Protein AF-A0A9D9BFR3-F1 (afdb_monomer)

Mean predicted aligned error: 10.23 Å

Structure (mmCIF, N/CA/C/O backbone):
data_AF-A0A9D9BFR3-F1
#
_entry.id   AF-A0A9D9BFR3-F1
#
loop_
_atom_site.group_PDB
_atom_site.id
_atom_site.type_symbol
_atom_site.label_atom_id
_atom_site.label_alt_id
_atom_site.label_comp_id
_atom_site.label_asym_id
_atom_site.label_entity_id
_atom_site.label_seq_id
_atom_site.pdbx_PDB_ins_code
_atom_site.Cartn_x
_atom_site.Cartn_y
_atom_site.Cartn_z
_atom_site.occupancy
_atom_site.B_iso_or_equiv
_atom_site.auth_seq_id
_atom_site.auth_comp_id
_atom_site.auth_asym_id
_atom_site.auth_atom_id
_atom_site.pdbx_PDB_model_num
ATOM 1 N N . MET A 1 1 ? 47.535 8.244 -80.693 1.00 47.81 1 MET A N 1
ATOM 2 C CA . MET A 1 1 ? 47.291 7.564 -79.403 1.00 47.81 1 MET A CA 1
ATOM 3 C C . MET A 1 1 ? 47.331 8.617 -78.311 1.00 47.81 1 MET A C 1
ATOM 5 O O . MET A 1 1 ? 48.423 9.076 -78.034 1.00 47.81 1 MET A O 1
ATOM 9 N N . THR A 1 2 ? 46.170 9.010 -77.782 1.00 43.28 2 THR A N 1
ATOM 10 C CA . THR A 1 2 ? 45.918 9.714 -76.499 1.00 43.28 2 THR A CA 1
ATOM 11 C C . THR A 1 2 ? 44.414 10.031 -76.506 1.00 43.28 2 THR A C 1
ATOM 13 O O . THR A 1 2 ? 43.933 10.731 -77.385 1.00 43.28 2 THR A O 1
ATOM 16 N N . SER A 1 3 ? 43.591 9.224 -75.837 1.00 45.41 3 SER A N 1
ATOM 17 C CA . SER A 1 3 ? 43.211 9.313 -74.415 1.00 45.41 3 SER A CA 1
ATOM 18 C C . SER A 1 3 ? 41.837 9.976 -74.271 1.00 45.41 3 SER A C 1
ATOM 20 O O . SER A 1 3 ? 41.719 11.102 -73.801 1.00 45.41 3 SER A O 1
ATOM 22 N N . ASP A 1 4 ? 40.804 9.239 -74.679 1.00 48.12 4 ASP A N 1
ATOM 23 C CA . ASP A 1 4 ? 39.414 9.505 -74.316 1.00 48.12 4 ASP A CA 1
ATOM 24 C C . ASP A 1 4 ? 39.075 8.661 -73.081 1.00 48.12 4 ASP A C 1
ATOM 26 O O . ASP A 1 4 ? 38.982 7.436 -73.189 1.00 48.12 4 ASP A O 1
ATOM 30 N N . ARG A 1 5 ? 38.950 9.309 -71.912 1.00 57.41 5 ARG A N 1
ATOM 31 C CA . ARG A 1 5 ? 38.066 8.953 -70.772 1.00 57.41 5 ARG A CA 1
ATOM 32 C C . ARG A 1 5 ? 38.428 9.776 -69.527 1.00 57.41 5 ARG A C 1
ATOM 34 O O . ARG A 1 5 ? 39.493 9.563 -68.957 1.00 57.41 5 ARG A O 1
ATOM 41 N N . PRO A 1 6 ? 37.510 10.649 -69.063 1.00 50.62 6 PRO A N 1
ATOM 42 C CA . PRO A 1 6 ? 37.284 10.746 -67.616 1.00 50.62 6 PRO A CA 1
ATOM 43 C C . PRO A 1 6 ? 35.812 11.035 -67.235 1.00 50.62 6 PRO A C 1
ATOM 45 O O . PRO A 1 6 ? 35.552 11.744 -66.271 1.00 50.62 6 PRO A O 1
ATOM 48 N N . PHE A 1 7 ? 34.819 10.522 -67.973 1.00 48.62 7 PHE A N 1
ATOM 49 C CA . PHE A 1 7 ? 33.397 10.738 -67.623 1.00 48.62 7 PHE A CA 1
ATOM 50 C C . PHE A 1 7 ? 32.725 9.547 -66.920 1.00 48.62 7 PHE A C 1
ATOM 52 O O . PHE A 1 7 ? 31.709 9.725 -66.249 1.00 48.62 7 PHE A O 1
ATOM 59 N N . ALA A 1 8 ? 33.295 8.342 -67.019 1.00 49.97 8 ALA A N 1
ATOM 60 C CA . ALA A 1 8 ? 32.730 7.144 -66.393 1.00 49.97 8 ALA A CA 1
ATOM 61 C C . ALA A 1 8 ? 33.005 7.076 -64.875 1.00 49.97 8 ALA A C 1
ATOM 63 O O . ALA A 1 8 ? 32.106 6.726 -64.109 1.00 49.97 8 ALA A O 1
ATOM 64 N N . ASP A 1 9 ? 34.195 7.494 -64.427 1.00 52.88 9 ASP A N 1
ATOM 65 C CA . ASP A 1 9 ? 34.606 7.403 -63.015 1.00 52.88 9 ASP A CA 1
ATOM 66 C C . ASP A 1 9 ? 33.868 8.392 -62.104 1.00 52.88 9 ASP A C 1
ATOM 68 O O . ASP A 1 9 ? 33.480 8.044 -60.988 1.00 52.88 9 ASP A O 1
ATOM 72 N N . ALA A 1 10 ? 33.567 9.601 -62.592 1.00 55.53 10 ALA A N 1
ATOM 73 C CA . ALA A 1 10 ? 32.809 10.594 -61.827 1.00 55.53 10 ALA A CA 1
ATOM 74 C C . ALA A 1 10 ? 31.356 10.148 -61.567 1.00 55.53 10 ALA A C 1
ATOM 76 O O . ALA A 1 10 ? 30.794 10.398 -60.497 1.00 55.53 10 ALA A O 1
ATOM 77 N N . ALA A 1 11 ? 30.743 9.452 -62.530 1.00 55.16 11 ALA A N 1
ATOM 78 C CA . ALA A 1 11 ? 29.382 8.934 -62.409 1.00 55.16 11 ALA A CA 1
ATOM 79 C C . ALA A 1 11 ? 29.305 7.693 -61.502 1.00 55.16 11 ALA A C 1
ATOM 81 O O . ALA A 1 11 ? 28.348 7.566 -60.732 1.00 55.16 11 ALA A O 1
ATOM 82 N N . LEU A 1 12 ? 30.307 6.803 -61.551 1.00 58.09 12 LEU A N 1
ATOM 83 C CA . LEU A 1 12 ? 30.424 5.675 -60.619 1.00 58.09 12 LEU A CA 1
ATOM 84 C C . LEU A 1 12 ? 30.675 6.151 -59.181 1.00 58.09 12 LEU A C 1
ATOM 86 O O . LEU A 1 12 ? 29.977 5.697 -58.273 1.00 58.09 12 LEU A O 1
ATOM 90 N N . GLY A 1 13 ? 31.577 7.118 -58.982 1.00 70.75 13 GLY A N 1
ATOM 91 C CA . GLY A 1 13 ? 31.852 7.708 -57.668 1.00 70.75 13 GLY A CA 1
ATOM 92 C C . GLY A 1 13 ? 30.631 8.407 -57.065 1.00 70.75 13 GLY A C 1
ATOM 93 O O . GLY A 1 13 ? 30.337 8.235 -55.885 1.00 70.75 13 GLY A O 1
ATOM 94 N N . ARG A 1 14 ? 29.836 9.115 -57.881 1.00 74.38 14 ARG A N 1
ATOM 95 C CA . ARG A 1 14 ? 28.586 9.752 -57.430 1.00 74.38 14 ARG A CA 1
ATOM 96 C C . ARG A 1 14 ? 27.518 8.732 -57.025 1.00 74.38 14 ARG A C 1
ATOM 98 O O . ARG A 1 14 ? 26.843 8.941 -56.023 1.00 74.38 14 ARG A O 1
ATOM 105 N N . LYS A 1 15 ? 27.364 7.627 -57.765 1.00 78.56 15 LYS A N 1
ATOM 106 C CA . LYS A 1 15 ? 26.428 6.545 -57.403 1.00 78.56 15 LYS A CA 1
ATOM 107 C C . LYS A 1 15 ? 26.850 5.839 -56.114 1.00 78.56 15 LYS A C 1
ATOM 109 O O . LYS A 1 15 ? 26.006 5.616 -55.253 1.00 78.56 15 LYS A O 1
ATOM 114 N N . GLN A 1 16 ? 28.141 5.540 -55.960 1.00 81.38 16 GLN A N 1
ATOM 115 C CA . GLN A 1 16 ? 28.683 4.958 -54.730 1.00 81.38 16 GLN A CA 1
ATOM 116 C C . GLN A 1 16 ? 28.490 5.894 -53.534 1.00 81.38 16 GLN A C 1
ATOM 118 O O . GLN A 1 16 ? 28.021 5.442 -52.496 1.00 81.38 16 GLN A O 1
ATOM 123 N N . LEU A 1 17 ? 28.749 7.195 -53.695 1.00 83.06 17 LEU A N 1
ATOM 124 C CA . LEU A 1 17 ? 28.523 8.200 -52.654 1.00 83.06 17 LEU A CA 1
ATOM 125 C C . LEU A 1 17 ? 27.046 8.266 -52.233 1.00 83.06 17 LEU A C 1
ATOM 127 O O . LEU A 1 17 ? 26.749 8.282 -51.044 1.00 83.06 17 LEU A O 1
ATOM 131 N N . VAL A 1 18 ? 26.116 8.258 -53.193 1.00 86.50 18 VAL A N 1
ATOM 132 C CA . VAL A 1 18 ? 24.669 8.265 -52.910 1.00 86.50 18 VAL A CA 1
ATOM 133 C C . VAL A 1 18 ? 24.243 7.004 -52.154 1.00 86.50 18 VAL A C 1
ATOM 135 O O . VAL A 1 18 ? 23.486 7.108 -51.193 1.00 86.50 18 VAL A O 1
ATOM 138 N N . ILE A 1 19 ? 24.755 5.829 -52.535 1.00 88.00 19 ILE A N 1
ATOM 139 C CA . ILE A 1 19 ? 24.485 4.571 -51.822 1.00 88.00 19 ILE A CA 1
ATOM 140 C C . ILE A 1 19 ? 25.036 4.632 -50.392 1.00 88.00 19 ILE A C 1
ATOM 142 O O . ILE A 1 19 ? 24.344 4.251 -49.452 1.00 88.00 19 ILE A O 1
A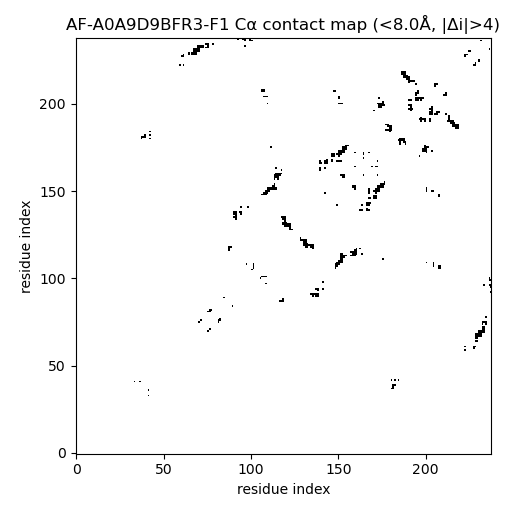TOM 146 N N . LEU A 1 20 ? 26.249 5.152 -50.208 1.00 88.25 20 LEU A N 1
ATOM 147 C CA . LEU A 1 20 ? 26.889 5.259 -48.897 1.00 88.25 20 LEU A CA 1
ATOM 148 C C . LEU A 1 20 ? 26.137 6.232 -47.978 1.00 88.25 20 LEU A C 1
ATOM 150 O O . LEU A 1 20 ? 25.892 5.908 -46.819 1.00 88.25 20 LEU A O 1
ATOM 154 N N . ILE A 1 21 ? 25.693 7.377 -48.509 1.00 88.56 21 ILE A N 1
ATOM 155 C CA . ILE A 1 21 ? 24.842 8.334 -47.787 1.00 88.56 21 ILE A CA 1
ATOM 156 C C . ILE A 1 21 ? 23.500 7.692 -47.424 1.00 88.56 21 ILE A C 1
ATOM 158 O O . ILE A 1 21 ? 23.047 7.851 -46.295 1.00 88.56 21 ILE A O 1
ATOM 162 N N . ALA A 1 22 ? 22.879 6.939 -48.336 1.00 86.88 22 ALA A N 1
ATOM 163 C CA . ALA A 1 22 ? 21.621 6.249 -48.058 1.00 86.88 22 ALA A CA 1
ATOM 164 C C . ALA A 1 22 ? 21.778 5.200 -46.946 1.00 86.88 22 ALA A C 1
ATOM 166 O O . ALA A 1 22 ? 20.955 5.146 -46.036 1.00 86.88 22 ALA A O 1
ATOM 167 N N . ILE A 1 23 ? 22.854 4.408 -46.969 1.00 89.56 23 ILE A N 1
ATOM 168 C CA . ILE A 1 23 ? 23.158 3.427 -45.917 1.00 89.56 23 ILE A CA 1
ATOM 169 C C . ILE A 1 23 ? 23.434 4.125 -44.584 1.00 89.56 23 ILE A C 1
ATOM 171 O O . ILE A 1 23 ? 22.876 3.727 -43.565 1.00 89.56 23 ILE A O 1
ATOM 175 N N . ALA A 1 24 ? 24.245 5.185 -44.581 1.00 87.25 24 ALA A N 1
ATOM 176 C CA . ALA A 1 24 ? 24.541 5.950 -43.375 1.00 87.25 24 ALA A CA 1
ATOM 177 C C . ALA A 1 24 ? 23.280 6.605 -42.791 1.00 87.25 24 ALA A C 1
ATOM 179 O O . ALA A 1 24 ? 23.081 6.564 -41.582 1.00 87.25 24 ALA A O 1
ATOM 180 N N . ALA A 1 25 ? 22.397 7.142 -43.636 1.00 84.69 25 ALA A N 1
ATOM 181 C CA . ALA A 1 25 ? 21.121 7.713 -43.217 1.00 84.69 25 ALA A CA 1
ATOM 182 C C . ALA A 1 25 ? 20.157 6.647 -42.675 1.00 84.69 25 ALA A C 1
ATOM 184 O O . ALA A 1 25 ? 19.495 6.892 -41.672 1.00 84.69 25 ALA A O 1
ATOM 185 N N . MET A 1 26 ? 20.104 5.455 -43.281 1.00 84.81 26 MET A N 1
ATOM 186 C CA . MET A 1 26 ? 19.309 4.335 -42.763 1.00 84.81 26 MET A CA 1
ATOM 187 C C . MET A 1 26 ? 19.847 3.830 -41.424 1.00 84.81 26 MET A C 1
ATOM 189 O O . MET A 1 26 ? 19.063 3.607 -40.507 1.00 84.81 26 MET A O 1
ATOM 193 N N . LEU A 1 27 ? 21.167 3.692 -41.276 1.00 85.31 27 LEU A N 1
ATOM 194 C CA . LEU A 1 27 ? 21.795 3.299 -40.013 1.00 85.31 27 LEU A CA 1
ATOM 195 C C . LEU A 1 27 ? 21.576 4.357 -38.933 1.00 85.31 27 LEU A C 1
ATOM 197 O O . LEU A 1 27 ? 21.154 4.010 -37.837 1.00 85.31 27 LEU A O 1
ATOM 201 N N . ALA A 1 28 ? 21.788 5.637 -39.244 1.00 81.50 28 ALA A N 1
ATOM 202 C CA . ALA A 1 28 ? 21.527 6.734 -38.318 1.00 81.50 28 ALA A CA 1
ATOM 203 C C . ALA A 1 28 ? 20.045 6.787 -37.932 1.00 81.50 28 ALA A C 1
ATOM 205 O O . ALA A 1 28 ? 19.736 6.819 -36.751 1.00 81.50 28 ALA A O 1
ATOM 206 N N . GLY A 1 29 ? 19.127 6.693 -38.898 1.00 77.38 29 GLY A N 1
ATOM 207 C CA . GLY A 1 29 ? 17.687 6.646 -38.644 1.00 77.38 29 GLY A CA 1
ATOM 208 C C . GLY A 1 29 ? 17.264 5.437 -37.811 1.00 77.38 29 GLY A C 1
ATOM 209 O O . GLY A 1 29 ? 16.412 5.569 -36.940 1.00 77.38 29 GLY A O 1
ATOM 210 N N . THR A 1 30 ? 17.902 4.282 -38.014 1.00 77.06 30 THR A N 1
ATOM 211 C CA . THR A 1 30 ? 17.662 3.072 -37.215 1.00 77.06 30 THR A CA 1
ATOM 212 C C . THR A 1 30 ? 18.210 3.232 -35.804 1.00 77.06 30 THR A C 1
ATOM 214 O O . THR A 1 30 ? 17.501 2.937 -34.858 1.00 77.06 30 THR A O 1
ATOM 217 N N . VAL A 1 31 ? 19.427 3.750 -35.627 1.00 77.75 31 VAL A N 1
ATOM 218 C CA . VAL A 1 31 ? 20.012 3.998 -34.300 1.00 77.75 31 VAL A CA 1
ATOM 219 C C . VAL A 1 31 ? 19.203 5.053 -33.549 1.00 77.75 31 VAL A C 1
ATOM 221 O O . VAL A 1 31 ? 18.800 4.811 -32.419 1.00 77.75 31 VAL A O 1
ATOM 224 N N . THR A 1 32 ? 18.889 6.187 -34.180 1.00 73.06 32 THR A N 1
ATOM 225 C CA . THR A 1 32 ? 18.058 7.240 -33.584 1.00 73.06 32 THR A CA 1
ATOM 226 C C . THR A 1 32 ? 16.664 6.720 -33.260 1.00 73.06 32 THR A C 1
ATOM 228 O O . THR A 1 32 ? 16.175 6.956 -32.158 1.00 73.06 32 THR A O 1
ATOM 231 N N . GLY A 1 33 ? 16.064 5.961 -34.183 1.00 65.31 33 GLY A N 1
ATOM 232 C CA . GLY A 1 33 ? 14.791 5.281 -33.992 1.00 65.31 33 GLY A CA 1
ATOM 233 C C . GLY A 1 33 ? 14.834 4.337 -32.801 1.00 65.31 33 GLY A C 1
ATOM 234 O O . GLY A 1 33 ? 13.962 4.449 -31.955 1.00 65.31 33 GLY A O 1
ATOM 235 N N . LEU A 1 34 ? 15.882 3.511 -32.687 1.00 64.50 34 LEU A N 1
ATOM 236 C CA . LEU A 1 34 ? 16.107 2.566 -31.591 1.00 64.50 34 LEU A CA 1
ATOM 237 C C . LEU A 1 34 ? 16.395 3.241 -30.238 1.00 64.50 34 LEU A C 1
ATOM 239 O O . LEU A 1 34 ? 16.191 2.650 -29.185 1.00 64.50 34 LEU A O 1
ATOM 243 N N . THR A 1 35 ? 16.877 4.481 -30.246 1.00 64.12 35 THR A N 1
ATOM 244 C CA . THR A 1 35 ? 17.130 5.268 -29.026 1.00 64.12 35 THR A CA 1
ATOM 245 C C . THR A 1 35 ? 15.981 6.209 -28.658 1.00 64.12 35 THR A C 1
ATOM 247 O O . THR A 1 35 ? 16.078 6.940 -27.669 1.00 64.12 35 THR A O 1
ATOM 250 N N . ALA A 1 36 ? 14.911 6.247 -29.459 1.00 64.38 36 ALA A N 1
ATOM 251 C CA . ALA A 1 36 ? 13.784 7.136 -29.228 1.00 64.38 36 ALA A CA 1
ATOM 252 C C . ALA A 1 36 ? 13.000 6.686 -27.988 1.00 64.38 36 ALA A C 1
ATOM 254 O O . ALA A 1 36 ? 12.363 5.636 -27.993 1.00 64.38 36 ALA A O 1
ATOM 255 N N . LYS A 1 37 ? 13.037 7.510 -26.937 1.00 63.56 37 LYS A N 1
ATOM 256 C CA . LYS A 1 37 ? 12.276 7.297 -25.701 1.00 63.56 37 LYS A CA 1
ATOM 257 C C . LYS A 1 37 ? 10.775 7.455 -25.966 1.00 63.56 37 LYS A C 1
ATOM 259 O O . LYS A 1 37 ? 10.377 8.421 -26.620 1.00 63.56 37 LYS A O 1
ATOM 264 N N . LYS A 1 38 ? 9.957 6.573 -25.388 1.00 65.31 38 LYS A N 1
ATOM 265 C CA . LYS A 1 38 ? 8.490 6.485 -25.538 1.00 65.31 38 LYS A CA 1
ATOM 266 C C . LYS A 1 38 ? 8.020 6.077 -26.935 1.00 65.31 38 LYS A C 1
ATOM 268 O O . LYS A 1 38 ? 6.933 6.467 -27.366 1.00 65.31 38 LYS A O 1
ATOM 273 N N . ALA A 1 39 ? 8.829 5.324 -27.673 1.00 70.19 39 ALA A N 1
ATOM 274 C CA . ALA A 1 39 ? 8.387 4.785 -28.951 1.00 70.19 39 ALA A CA 1
ATOM 275 C C . ALA A 1 39 ? 7.491 3.551 -28.740 1.00 70.19 39 ALA A C 1
ATOM 277 O O . ALA A 1 39 ? 7.743 2.740 -27.857 1.00 70.19 39 ALA A O 1
ATOM 278 N N . ILE A 1 40 ? 6.481 3.353 -29.595 1.00 70.81 40 ILE A N 1
ATOM 279 C CA . ILE A 1 40 ? 5.515 2.236 -29.469 1.00 70.81 40 ILE A CA 1
ATOM 280 C C . ILE A 1 40 ? 6.214 0.860 -29.466 1.00 70.81 40 ILE A C 1
ATOM 282 O O . ILE A 1 40 ? 5.743 -0.085 -28.843 1.00 70.81 40 ILE A O 1
ATOM 286 N N . TRP A 1 41 ? 7.352 0.740 -30.153 1.00 73.81 41 TRP A N 1
ATOM 287 C CA . TRP A 1 41 ? 8.110 -0.507 -30.269 1.00 73.81 41 TRP A CA 1
ATOM 288 C C . TRP A 1 41 ? 9.111 -0.724 -29.109 1.00 73.81 41 TRP A C 1
ATOM 290 O O . TRP A 1 41 ? 9.598 -1.842 -28.941 1.00 73.81 41 TRP A O 1
ATOM 300 N N . GLU A 1 42 ? 9.386 0.302 -28.289 1.00 77.06 42 GLU A N 1
ATOM 301 C CA . GLU A 1 42 ? 10.314 0.234 -27.145 1.00 77.06 42 GLU A CA 1
ATOM 302 C C . GLU A 1 42 ? 9.837 -0.785 -26.105 1.00 77.06 42 GLU A C 1
ATOM 304 O O . GLU A 1 42 ? 10.626 -1.609 -25.635 1.00 77.06 42 GLU A O 1
ATOM 309 N N . GLY A 1 43 ? 8.535 -0.771 -25.800 1.00 77.94 43 GLY A N 1
ATOM 310 C CA . GLY A 1 43 ? 7.922 -1.703 -24.859 1.00 77.94 43 GLY A CA 1
ATOM 311 C C . GLY A 1 43 ? 8.102 -3.154 -25.296 1.00 77.94 43 GLY A C 1
ATOM 312 O O . GLY A 1 43 ? 8.629 -3.970 -24.544 1.00 77.94 43 GLY A O 1
ATOM 313 N N . TRP A 1 44 ? 7.787 -3.453 -26.561 1.00 82.19 44 TRP A N 1
ATOM 314 C CA . TRP A 1 44 ? 7.944 -4.798 -27.118 1.00 82.19 44 TRP A CA 1
ATOM 315 C C . TRP A 1 44 ? 9.395 -5.296 -27.064 1.00 82.19 44 TRP A C 1
ATOM 317 O O . TRP A 1 44 ? 9.637 -6.423 -26.634 1.00 82.19 44 TRP A O 1
ATOM 327 N N . VAL A 1 45 ? 10.373 -4.470 -27.459 1.00 83.12 45 VAL A N 1
ATOM 328 C CA . VAL A 1 45 ? 11.795 -4.856 -27.401 1.00 83.12 45 VAL A CA 1
ATOM 329 C C . VAL A 1 45 ? 12.240 -5.096 -25.961 1.00 83.12 45 VAL A C 1
ATOM 331 O O . VAL A 1 45 ? 12.915 -6.088 -25.684 1.00 83.12 45 VAL A O 1
ATOM 334 N N . THR A 1 46 ? 11.836 -4.222 -25.043 1.00 81.69 46 THR A N 1
ATOM 335 C CA . THR A 1 46 ? 12.160 -4.332 -23.617 1.00 81.69 46 THR A CA 1
ATOM 336 C C . THR A 1 46 ? 11.619 -5.635 -23.028 1.00 81.69 46 THR A C 1
ATOM 338 O O . THR A 1 46 ? 12.360 -6.384 -22.388 1.00 81.69 46 THR A O 1
ATOM 341 N N . ASP A 1 47 ? 10.365 -5.970 -23.328 1.00 82.81 47 ASP A N 1
ATOM 342 C CA . ASP A 1 47 ? 9.717 -7.185 -22.837 1.00 82.81 47 ASP A CA 1
ATOM 343 C C . ASP A 1 47 ? 10.384 -8.453 -23.410 1.00 82.81 47 ASP A C 1
ATOM 345 O O . ASP A 1 47 ? 10.629 -9.416 -22.676 1.00 82.81 47 ASP A O 1
ATOM 349 N N . GLN A 1 48 ? 10.774 -8.444 -24.694 1.00 84.50 48 GLN A N 1
ATOM 350 C CA . GLN A 1 48 ? 11.542 -9.539 -25.306 1.00 84.50 48 GLN A CA 1
ATOM 351 C C . GLN A 1 48 ? 12.917 -9.715 -24.651 1.00 84.50 48 GLN A C 1
ATOM 353 O O . GLN A 1 48 ? 13.325 -10.841 -24.355 1.00 84.50 48 GLN A O 1
ATOM 358 N N . LEU A 1 49 ? 13.628 -8.620 -24.367 1.00 85.12 49 LEU A N 1
ATOM 359 C CA . LEU A 1 49 ? 14.915 -8.673 -23.672 1.00 85.12 49 LEU A CA 1
ATOM 360 C C . LEU A 1 49 ? 14.772 -9.248 -22.257 1.00 85.12 49 LEU A C 1
ATOM 362 O O . LEU A 1 49 ? 15.622 -10.034 -21.831 1.00 85.12 49 LEU A O 1
ATOM 366 N N . PHE A 1 50 ? 13.688 -8.930 -21.545 1.00 80.94 50 PHE A N 1
ATOM 367 C CA . PHE A 1 50 ? 13.399 -9.543 -20.248 1.00 80.94 50 PHE A CA 1
ATOM 368 C C . PHE A 1 50 ? 13.097 -11.030 -20.347 1.00 80.94 50 PHE A C 1
ATOM 370 O O . PHE A 1 50 ? 13.581 -11.805 -19.520 1.00 80.94 50 PHE A O 1
ATOM 377 N N . GLN A 1 51 ? 12.354 -11.445 -21.369 1.00 81.62 51 GLN A N 1
ATOM 378 C CA . GLN A 1 51 ? 12.070 -12.853 -21.605 1.00 81.62 51 GLN A CA 1
ATOM 379 C C . GLN A 1 51 ? 13.356 -13.636 -21.905 1.00 81.62 51 GLN A C 1
ATOM 381 O O . GLN A 1 51 ? 13.597 -14.678 -21.294 1.00 81.62 51 GLN A O 1
ATOM 386 N N . VAL A 1 52 ? 14.229 -13.101 -22.765 1.00 85.31 52 VAL A N 1
ATOM 387 C CA . VAL A 1 52 ? 15.550 -13.685 -23.052 1.00 85.31 52 VAL A CA 1
ATOM 388 C C . VAL A 1 52 ? 16.405 -13.740 -21.787 1.00 85.31 52 VAL A C 1
ATOM 390 O O . VAL A 1 52 ? 16.981 -14.784 -21.485 1.00 85.31 52 VAL A O 1
ATOM 393 N N . ARG A 1 53 ? 16.449 -12.662 -20.993 1.00 81.62 53 ARG A N 1
ATOM 394 C CA . ARG A 1 53 ? 17.168 -12.639 -19.709 1.00 81.62 53 ARG A CA 1
ATOM 395 C C . ARG A 1 53 ? 16.662 -13.721 -18.753 1.00 81.62 53 ARG A C 1
ATOM 397 O O . ARG A 1 53 ? 17.484 -14.377 -18.117 1.00 81.62 53 ARG A O 1
ATOM 404 N N . ALA A 1 54 ? 15.347 -13.908 -18.651 1.00 78.31 54 ALA A N 1
ATOM 405 C CA . ALA A 1 54 ? 14.746 -14.922 -17.788 1.00 78.31 54 ALA A CA 1
ATOM 406 C C . ALA A 1 54 ? 15.100 -16.349 -18.240 1.00 78.31 54 ALA A C 1
ATOM 408 O O . ALA A 1 54 ? 15.411 -17.195 -17.407 1.00 78.31 54 ALA A O 1
ATOM 409 N N . ILE A 1 55 ? 15.122 -16.604 -19.553 1.00 81.31 55 ILE A N 1
ATOM 410 C CA . ILE A 1 55 ? 15.545 -17.895 -20.118 1.00 81.31 55 ILE A CA 1
ATOM 411 C C . ILE A 1 55 ? 17.032 -18.152 -19.837 1.00 81.31 55 ILE A C 1
ATOM 413 O O . ILE A 1 55 ? 17.397 -19.251 -19.431 1.00 81.31 55 ILE A O 1
ATOM 417 N N . LEU A 1 56 ? 17.887 -17.140 -20.024 1.00 84.38 56 LEU A N 1
ATOM 418 C CA . LEU A 1 56 ? 19.336 -17.274 -19.851 1.00 84.38 56 LEU A CA 1
ATOM 419 C C . LEU A 1 56 ? 19.762 -17.457 -18.389 1.00 84.38 56 LEU A C 1
ATOM 421 O O . LEU A 1 56 ? 20.757 -18.131 -18.137 1.00 84.38 56 LEU A O 1
ATOM 425 N N . ARG A 1 57 ? 19.055 -16.842 -17.433 1.00 75.25 57 ARG A N 1
ATOM 426 C CA . ARG A 1 57 ? 19.410 -16.916 -16.004 1.00 75.25 57 ARG A CA 1
ATOM 427 C C . ARG A 1 57 ? 18.816 -18.122 -15.270 1.00 75.25 57 ARG A C 1
ATOM 429 O O . ARG A 1 57 ? 19.327 -18.460 -14.208 1.00 75.25 57 ARG A O 1
ATOM 436 N N . GLY A 1 58 ? 17.813 -18.797 -15.837 1.00 65.88 58 GLY A N 1
ATOM 437 C CA . GLY A 1 58 ? 17.156 -19.946 -15.204 1.00 65.88 58 GLY A CA 1
ATOM 438 C C . GLY A 1 58 ? 16.440 -19.598 -13.885 1.00 65.88 58 GLY A C 1
ATOM 439 O O . GLY A 1 58 ? 16.357 -18.426 -13.513 1.00 65.88 58 GLY A O 1
ATOM 440 N N . PRO A 1 59 ? 15.878 -20.594 -13.174 1.00 62.16 59 PRO A N 1
ATOM 441 C CA . PRO A 1 59 ? 15.302 -20.397 -11.847 1.00 62.16 59 PRO A CA 1
ATOM 442 C C . PRO A 1 59 ? 16.416 -20.043 -10.858 1.00 62.16 59 PRO A C 1
ATOM 444 O O . PRO A 1 59 ? 17.257 -20.882 -10.538 1.00 62.16 59 PRO A O 1
ATOM 447 N N . GLN A 1 60 ? 16.442 -18.797 -10.399 1.00 62.03 60 GLN A N 1
ATOM 448 C CA . GLN A 1 60 ? 17.364 -18.361 -9.360 1.00 62.03 60 GLN A CA 1
ATOM 449 C C . GLN A 1 60 ? 16.746 -18.698 -7.994 1.00 62.03 60 GLN A C 1
ATOM 451 O O . GLN A 1 60 ? 15.545 -18.499 -7.799 1.00 62.03 60 GLN A O 1
ATOM 456 N N . GLU A 1 61 ? 17.537 -19.231 -7.055 1.00 59.88 61 GLU A N 1
ATOM 457 C CA . GLU A 1 61 ? 17.092 -19.326 -5.660 1.00 59.88 61 GLU A CA 1
ATOM 458 C C . GLU A 1 61 ? 16.674 -17.933 -5.181 1.00 59.88 61 GLU A C 1
ATOM 460 O O . GLU A 1 61 ? 17.309 -16.933 -5.537 1.00 59.88 61 GLU A O 1
ATOM 465 N N . ALA A 1 62 ? 15.583 -17.867 -4.414 1.00 58.66 62 ALA A N 1
ATOM 466 C CA . ALA A 1 62 ? 15.082 -16.622 -3.855 1.00 58.66 62 ALA A CA 1
ATOM 467 C C . ALA A 1 62 ? 16.186 -15.969 -3.013 1.00 58.66 62 ALA A C 1
ATOM 469 O O . ALA A 1 62 ? 16.431 -16.360 -1.872 1.00 58.66 62 ALA A O 1
ATOM 470 N N . ALA A 1 63 ? 16.879 -14.984 -3.586 1.00 57.91 63 ALA A N 1
ATOM 471 C CA . ALA A 1 63 ? 17.775 -14.134 -2.827 1.00 57.91 63 ALA A CA 1
ATOM 472 C C . ALA A 1 63 ? 16.963 -13.471 -1.708 1.00 57.91 63 ALA A C 1
ATOM 474 O O . ALA A 1 63 ? 15.797 -13.118 -1.910 1.00 57.91 63 ALA A O 1
ATOM 475 N N . ALA A 1 64 ? 17.569 -13.322 -0.529 1.00 63.84 64 ALA A N 1
ATOM 476 C CA . ALA A 1 64 ? 16.932 -12.657 0.598 1.00 63.84 64 ALA A CA 1
ATOM 477 C C . ALA A 1 64 ? 16.483 -11.252 0.167 1.00 63.84 64 ALA A C 1
ATOM 479 O O . ALA A 1 64 ? 17.306 -10.364 -0.057 1.00 63.84 64 ALA A O 1
ATOM 480 N N . SER A 1 65 ? 15.172 -11.072 0.004 1.00 69.69 65 SER A N 1
ATOM 481 C CA . SER A 1 65 ? 14.593 -9.788 -0.373 1.00 69.69 65 SER A CA 1
ATOM 482 C C . SER A 1 65 ? 14.406 -8.941 0.883 1.00 69.69 65 SER A C 1
ATOM 484 O O . SER A 1 65 ? 13.792 -9.419 1.839 1.00 69.69 65 SER A O 1
ATOM 486 N N . PRO A 1 66 ? 14.854 -7.673 0.892 1.00 80.69 66 PRO A N 1
ATOM 487 C CA . PRO A 1 66 ? 14.581 -6.748 1.991 1.00 80.69 66 PRO A CA 1
ATOM 488 C C . PRO A 1 66 ? 13.109 -6.293 2.032 1.00 80.69 66 PRO A C 1
ATOM 490 O O . PRO A 1 66 ? 12.729 -5.508 2.896 1.00 80.69 66 PRO A O 1
ATOM 493 N N . VAL A 1 67 ? 12.285 -6.761 1.088 1.00 86.00 67 VAL A N 1
ATOM 494 C CA . VAL A 1 67 ? 10.858 -6.455 0.968 1.00 86.00 67 VAL A CA 1
ATOM 495 C C . VAL A 1 67 ? 10.054 -7.749 1.012 1.00 86.00 67 VAL A C 1
ATOM 497 O O . VAL A 1 67 ? 10.344 -8.682 0.257 1.00 86.00 67 VAL A O 1
ATOM 500 N N . ALA A 1 68 ? 9.016 -7.762 1.847 1.00 88.25 68 ALA A N 1
ATOM 501 C CA . ALA A 1 68 ? 7.979 -8.785 1.869 1.00 88.25 68 ALA A CA 1
ATOM 502 C C . ALA A 1 68 ? 6.659 -8.210 1.349 1.00 88.25 68 ALA A C 1
ATOM 504 O O . ALA A 1 68 ? 6.329 -7.052 1.609 1.00 88.25 68 ALA A O 1
ATOM 505 N N . VAL A 1 69 ? 5.913 -9.028 0.610 1.00 90.06 69 VAL A N 1
ATOM 506 C CA . VAL A 1 69 ? 4.580 -8.683 0.107 1.00 90.06 69 VAL A CA 1
ATOM 507 C C . VAL A 1 69 ? 3.578 -9.555 0.837 1.00 90.06 69 VAL A C 1
ATOM 509 O O . VAL A 1 69 ? 3.703 -10.775 0.837 1.00 90.06 69 VAL A O 1
ATOM 512 N N . ILE A 1 70 ? 2.586 -8.929 1.461 1.00 92.56 70 ILE A N 1
ATOM 513 C CA . ILE A 1 70 ? 1.575 -9.641 2.238 1.00 92.56 70 ILE A CA 1
ATOM 514 C C . ILE A 1 70 ? 0.243 -9.489 1.523 1.00 92.56 70 ILE A C 1
ATOM 516 O O . ILE A 1 70 ? -0.293 -8.385 1.405 1.00 92.56 70 ILE A O 1
ATOM 520 N N . GLY A 1 71 ? -0.256 -10.597 0.989 1.00 92.44 71 GLY A N 1
ATOM 521 C CA . GLY A 1 71 ? -1.484 -10.641 0.217 1.00 92.44 71 GLY A CA 1
ATOM 522 C C . GLY A 1 71 ? -2.701 -10.839 1.107 1.00 92.44 71 GLY A C 1
ATOM 523 O O . GLY A 1 71 ? -2.791 -11.827 1.829 1.00 92.44 71 GLY A O 1
ATOM 524 N N . LEU A 1 72 ? -3.695 -9.954 0.991 1.00 93.44 72 LEU A N 1
ATOM 525 C CA . LEU A 1 72 ? -5.072 -10.319 1.327 1.00 93.44 72 LEU A CA 1
ATOM 526 C C . LEU A 1 72 ? -5.631 -11.154 0.168 1.00 93.44 72 LEU A C 1
ATOM 528 O O . LEU A 1 72 ? -6.288 -10.639 -0.737 1.00 93.44 72 LEU A O 1
ATOM 532 N N . ASP A 1 73 ? -5.262 -12.426 0.162 1.00 92.25 73 ASP A N 1
ATOM 533 C CA . ASP A 1 73 ? -5.491 -13.367 -0.926 1.00 92.25 73 ASP A CA 1
ATOM 534 C C . ASP A 1 73 ? -6.620 -14.353 -0.609 1.00 92.25 73 ASP A C 1
ATOM 536 O O . ASP A 1 73 ? -7.239 -14.300 0.454 1.00 92.25 73 ASP A O 1
ATOM 540 N N . GLN A 1 74 ? -6.902 -15.261 -1.543 1.00 92.50 74 GLN A N 1
ATOM 541 C CA . GLN A 1 74 ? -7.968 -16.244 -1.365 1.00 92.50 74 GLN A CA 1
ATOM 542 C C . GLN A 1 74 ? -7.692 -17.166 -0.169 1.00 92.50 74 GLN A C 1
ATOM 544 O O . GLN A 1 74 ? -8.608 -17.447 0.593 1.00 92.50 74 GLN A O 1
ATOM 549 N N . THR A 1 75 ? -6.432 -17.553 0.055 1.00 92.75 75 THR A N 1
ATOM 550 C CA . THR A 1 75 ? -6.015 -18.344 1.224 1.00 92.75 75 THR A CA 1
ATOM 551 C C . THR A 1 75 ? -6.389 -17.644 2.527 1.00 92.75 75 THR A C 1
ATOM 553 O O . THR A 1 75 ? -6.970 -18.248 3.427 1.00 92.75 75 THR A O 1
ATOM 556 N N . SER A 1 76 ? -6.105 -16.344 2.612 1.00 93.62 76 SER A N 1
ATOM 557 C CA . SER A 1 76 ? -6.474 -15.524 3.762 1.00 93.62 76 SER A CA 1
ATOM 558 C C . SER A 1 76 ? -7.987 -15.409 3.901 1.00 93.62 76 SER A C 1
ATOM 560 O O . SER A 1 76 ? -8.511 -15.597 4.995 1.00 93.62 76 SER A O 1
ATOM 562 N N . LEU A 1 77 ? -8.696 -15.119 2.810 1.00 94.31 77 LEU A N 1
ATOM 563 C CA . LEU A 1 77 ? -10.144 -14.904 2.813 1.00 94.31 77 LEU A CA 1
ATOM 564 C C . LEU A 1 77 ? -10.949 -16.180 3.103 1.00 94.31 77 LEU A C 1
ATOM 566 O O . LEU A 1 77 ? -12.030 -16.074 3.669 1.00 94.31 77 LEU A O 1
ATOM 570 N N . ASP A 1 78 ? -10.420 -17.360 2.779 1.00 95.31 78 ASP A N 1
ATOM 571 C CA . ASP A 1 78 ? -11.050 -18.654 3.074 1.00 95.31 78 ASP A CA 1
ATOM 572 C C . ASP A 1 78 ? -10.678 -19.206 4.458 1.00 95.31 78 ASP A C 1
ATOM 574 O O . ASP A 1 78 ? -11.228 -20.220 4.894 1.00 95.31 78 ASP A O 1
ATOM 578 N N . SER A 1 79 ? -9.756 -18.552 5.171 1.00 95.50 79 SER A N 1
ATOM 579 C CA . SER A 1 79 ? -9.369 -18.964 6.521 1.00 95.50 79 SER A CA 1
ATOM 580 C C . SER A 1 79 ? -10.529 -18.826 7.509 1.00 95.50 79 SER A C 1
ATOM 582 O O . SER A 1 79 ? -11.306 -17.876 7.438 1.00 95.50 79 SER A O 1
ATOM 584 N N . GLU A 1 80 ? -10.595 -19.720 8.500 1.00 94.06 80 GLU A N 1
ATOM 585 C CA . GLU A 1 80 ? -11.631 -19.690 9.549 1.00 94.06 80 GLU A CA 1
ATOM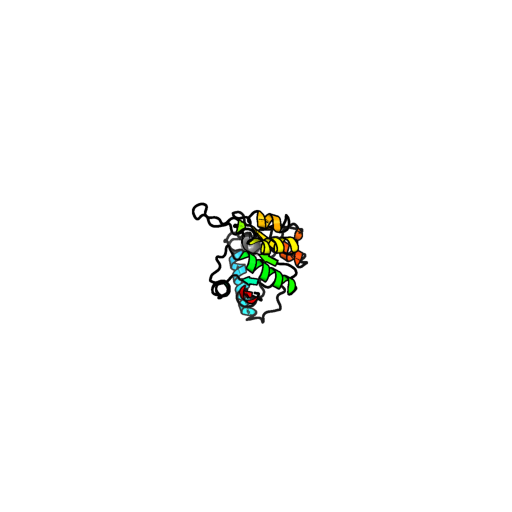 586 C C . GLU A 1 80 ? -11.708 -18.329 10.259 1.00 94.06 80 GLU A C 1
ATOM 588 O O . GLU A 1 80 ? -12.786 -17.862 10.621 1.00 94.06 80 GLU A O 1
ATOM 593 N N . ARG A 1 81 ? -10.561 -17.658 10.414 1.00 91.62 81 ARG A N 1
ATOM 594 C CA . ARG A 1 81 ? -10.474 -16.355 11.074 1.00 91.62 81 ARG A CA 1
ATOM 595 C C . ARG A 1 81 ? -11.129 -15.237 10.264 1.00 91.62 81 ARG A C 1
ATOM 597 O O . ARG A 1 81 ? -11.658 -14.314 10.874 1.00 91.62 81 ARG A O 1
ATOM 604 N N . LEU A 1 82 ? -11.057 -15.272 8.930 1.00 94.94 82 LEU A N 1
ATOM 605 C CA . LEU A 1 82 ? -11.431 -14.139 8.069 1.00 94.94 82 LEU A CA 1
ATOM 606 C C . LEU A 1 82 ? -12.641 -14.413 7.170 1.00 94.94 82 LEU A C 1
ATOM 608 O O . LEU A 1 82 ? -13.260 -13.458 6.705 1.00 94.94 82 LEU A O 1
ATOM 612 N N . SER A 1 83 ? -13.034 -15.672 6.975 1.00 94.81 83 SER A N 1
ATOM 613 C CA . SER A 1 83 ? -14.121 -16.062 6.069 1.00 94.81 83 SER A CA 1
ATOM 614 C C . SER A 1 83 ? -15.478 -15.460 6.432 1.00 94.81 83 SER A C 1
ATOM 616 O O . SER A 1 83 ? -16.310 -15.217 5.558 1.00 94.81 83 SER A O 1
ATOM 618 N N . SER A 1 84 ? -15.715 -15.182 7.716 1.00 92.69 84 SER A N 1
ATOM 619 C CA . SER A 1 84 ? -16.939 -14.538 8.201 1.00 92.69 84 SER A CA 1
ATOM 620 C C . SER A 1 84 ? -16.839 -13.014 8.316 1.00 92.69 84 SER A C 1
ATOM 622 O O . SER A 1 84 ? -17.822 -12.375 8.687 1.00 92.69 84 SER A O 1
ATOM 624 N N . LEU A 1 85 ? -15.669 -12.420 8.059 1.00 92.31 85 LEU A N 1
ATOM 625 C CA . LEU A 1 85 ? -15.414 -10.989 8.223 1.00 92.31 85 LEU A CA 1
ATOM 626 C C . LEU A 1 85 ? -15.495 -10.268 6.870 1.00 92.31 85 LEU A C 1
ATOM 628 O O . LEU A 1 85 ? -14.618 -10.428 6.020 1.00 92.31 85 LEU A O 1
ATOM 632 N N . PRO A 1 86 ? -16.502 -9.402 6.654 1.00 90.94 86 PRO A N 1
ATOM 633 C CA . PRO A 1 86 ? -16.513 -8.514 5.503 1.00 90.94 86 PRO A CA 1
ATOM 634 C C . PRO A 1 86 ? -15.252 -7.650 5.472 1.00 90.94 86 PRO A C 1
ATOM 636 O O . PRO A 1 86 ? -14.837 -7.117 6.499 1.00 90.94 86 PRO A O 1
ATOM 639 N N . ARG A 1 87 ? -14.699 -7.416 4.276 1.00 89.94 87 ARG A N 1
ATOM 640 C CA . ARG A 1 87 ? -13.464 -6.630 4.074 1.00 89.94 87 ARG A CA 1
ATOM 641 C C . ARG A 1 87 ? -13.460 -5.270 4.773 1.00 89.94 87 ARG A C 1
ATOM 643 O O . ARG A 1 87 ? -12.439 -4.844 5.301 1.00 89.94 87 ARG A O 1
ATOM 650 N N . VAL A 1 88 ? -14.614 -4.610 4.826 1.00 88.50 88 VAL A N 1
ATOM 651 C CA . VAL A 1 88 ? -14.767 -3.310 5.492 1.00 88.50 88 VAL A CA 1
ATOM 652 C C . VAL A 1 88 ? -14.589 -3.369 7.015 1.00 88.50 88 VAL A C 1
ATOM 654 O O . VAL A 1 88 ? -14.261 -2.362 7.631 1.00 88.50 88 VAL A O 1
ATOM 657 N N . LEU A 1 89 ? -14.758 -4.548 7.617 1.00 92.69 89 LEU A N 1
ATOM 658 C CA . LEU A 1 89 ? -14.580 -4.807 9.045 1.00 92.69 89 LEU A CA 1
ATOM 659 C C . LEU A 1 89 ? -13.205 -5.423 9.364 1.00 92.69 89 LEU A C 1
ATOM 661 O O . LEU A 1 89 ? -12.946 -5.806 10.497 1.00 92.69 89 LEU A O 1
ATOM 665 N N . MET A 1 90 ? -12.290 -5.514 8.394 1.00 94.81 90 MET A N 1
ATOM 666 C CA . MET A 1 90 ? -10.973 -6.131 8.612 1.00 94.81 90 MET A CA 1
ATOM 667 C C . MET A 1 90 ? -9.938 -5.180 9.225 1.00 94.81 90 MET A C 1
ATOM 669 O O . MET A 1 90 ? -8.822 -5.603 9.514 1.00 94.81 90 MET A O 1
ATOM 673 N N . THR A 1 91 ? -10.262 -3.903 9.449 1.00 95.69 91 THR A N 1
ATOM 674 C CA . THR A 1 91 ? -9.295 -2.920 9.970 1.00 95.69 91 THR A CA 1
ATOM 675 C C . THR A 1 91 ? -8.635 -3.335 11.298 1.00 95.69 91 THR A C 1
ATOM 677 O O . THR A 1 91 ? -7.429 -3.102 11.418 1.00 95.69 91 THR A O 1
ATOM 680 N N . PRO A 1 92 ? -9.301 -4.006 12.270 1.00 95.69 92 PRO A N 1
ATOM 681 C CA . PRO A 1 92 ? -8.627 -4.441 13.495 1.00 95.69 92 PRO A CA 1
ATOM 682 C C . PRO A 1 92 ? -7.600 -5.544 13.227 1.00 95.69 92 PRO A C 1
ATOM 684 O O . PRO A 1 92 ? -6.494 -5.490 13.756 1.00 95.69 92 PRO A O 1
ATOM 687 N N . VAL A 1 93 ? -7.938 -6.491 12.348 1.00 96.31 93 VAL A N 1
ATOM 688 C CA . VAL A 1 93 ? -7.043 -7.573 11.911 1.00 96.31 93 VAL A CA 1
ATOM 689 C C . VAL A 1 93 ? -5.821 -6.999 11.192 1.00 96.31 93 VAL A C 1
ATOM 691 O O . VAL A 1 93 ? -4.691 -7.400 11.446 1.00 96.31 93 VAL A O 1
ATOM 694 N N . LEU A 1 94 ? -6.027 -6.001 10.331 1.00 97.12 94 LEU A N 1
ATOM 695 C CA . LEU A 1 94 ? -4.938 -5.320 9.629 1.00 97.12 94 LEU A CA 1
ATOM 696 C C . LEU A 1 94 ? -4.032 -4.527 10.582 1.00 97.12 94 LEU A C 1
ATOM 698 O O . LEU A 1 94 ? -2.833 -4.416 10.333 1.00 97.12 94 LEU A O 1
ATOM 702 N N . ALA A 1 95 ? -4.581 -3.991 11.675 1.00 97.75 95 ALA A N 1
ATOM 703 C CA . ALA A 1 95 ? -3.796 -3.349 12.727 1.00 97.75 95 ALA A CA 1
ATOM 704 C C . ALA A 1 95 ? -2.910 -4.357 13.472 1.00 97.75 95 ALA A C 1
ATOM 706 O O . ALA A 1 95 ? -1.756 -4.060 13.768 1.00 97.75 95 ALA A O 1
ATOM 707 N N . GLU A 1 96 ? -3.459 -5.535 13.772 1.00 97.50 96 GLU A N 1
ATOM 708 C CA . GLU A 1 96 ? -2.765 -6.626 14.455 1.00 97.50 96 GLU A CA 1
ATOM 709 C C . GLU A 1 96 ? -1.621 -7.182 13.603 1.00 97.50 96 GLU A C 1
ATOM 711 O O . GLU A 1 96 ? -0.470 -7.126 14.034 1.00 97.50 96 GLU A O 1
ATOM 716 N N . ALA A 1 97 ? -1.913 -7.596 12.364 1.00 96.75 97 ALA A N 1
ATOM 717 C CA . ALA A 1 97 ? -0.898 -8.040 11.408 1.00 96.75 97 ALA A CA 1
ATOM 718 C C . ALA A 1 97 ? 0.161 -6.953 11.187 1.00 96.75 97 ALA A C 1
ATOM 720 O O . ALA A 1 97 ? 1.362 -7.204 11.263 1.00 96.75 97 ALA A O 1
ATOM 721 N N . GLY A 1 98 ? -0.281 -5.710 10.975 1.00 97.19 98 GLY A N 1
ATOM 722 C CA . GLY A 1 98 ? 0.603 -4.566 10.801 1.00 97.19 98 GLY A CA 1
ATOM 723 C C . GLY A 1 98 ? 1.559 -4.363 11.977 1.00 97.19 98 GLY A C 1
ATOM 724 O O . GLY A 1 98 ? 2.742 -4.099 11.769 1.00 97.19 98 GLY A O 1
ATOM 725 N N . GLN A 1 99 ? 1.074 -4.503 13.212 1.00 97.75 99 GLN A N 1
ATOM 726 C CA . GLN A 1 99 ? 1.916 -4.389 14.400 1.00 97.75 99 GLN A CA 1
ATOM 727 C C . GLN A 1 99 ? 2.892 -5.564 14.506 1.00 97.75 99 GLN A C 1
ATOM 729 O O . GLN A 1 99 ? 4.070 -5.317 14.748 1.00 97.75 99 GLN A O 1
ATOM 734 N N . ALA A 1 100 ? 2.446 -6.796 14.241 1.00 96.88 100 ALA A N 1
ATOM 735 C CA . ALA A 1 100 ? 3.310 -7.975 14.231 1.00 96.88 100 ALA A CA 1
ATOM 736 C C . ALA A 1 100 ? 4.465 -7.838 13.222 1.00 96.88 100 ALA A C 1
ATOM 738 O O . ALA A 1 100 ? 5.613 -8.131 13.549 1.00 96.88 100 ALA A O 1
ATOM 739 N N . ILE A 1 101 ? 4.196 -7.301 12.028 1.00 96.00 101 ILE A N 1
ATOM 740 C CA . ILE A 1 101 ? 5.215 -7.038 10.997 1.00 96.00 101 ILE A CA 1
ATOM 741 C C . ILE A 1 101 ? 6.240 -5.996 11.470 1.00 96.00 101 ILE A C 1
ATOM 743 O O . ILE A 1 101 ? 7.446 -6.171 11.282 1.00 96.00 101 ILE A O 1
ATOM 747 N N . LEU A 1 102 ? 5.784 -4.905 12.096 1.00 96.50 102 LEU A N 1
ATOM 748 C CA . LEU A 1 102 ? 6.690 -3.890 12.642 1.00 96.50 102 LEU A CA 1
ATOM 749 C C . LEU A 1 102 ? 7.523 -4.433 13.811 1.00 96.50 102 LEU A C 1
ATOM 751 O O . LEU A 1 102 ? 8.696 -4.071 13.927 1.00 96.50 102 LEU A O 1
ATOM 755 N N . ASP A 1 103 ? 6.939 -5.290 14.647 1.00 96.25 103 ASP A N 1
ATOM 756 C CA . ASP A 1 103 ? 7.613 -5.940 15.776 1.00 96.25 103 ASP A CA 1
ATOM 757 C C . ASP A 1 103 ? 8.628 -6.994 15.298 1.00 96.25 103 ASP A C 1
ATOM 759 O O . ASP A 1 103 ? 9.683 -7.154 15.910 1.00 96.25 103 ASP A O 1
ATOM 763 N N . ALA A 1 104 ? 8.371 -7.633 14.152 1.00 94.00 104 ALA A N 1
ATOM 764 C CA . ALA A 1 104 ? 9.308 -8.518 13.458 1.00 94.00 104 ALA A CA 1
ATOM 765 C C . ALA A 1 104 ? 10.493 -7.777 12.799 1.00 94.00 104 ALA A C 1
ATOM 767 O O . ALA A 1 104 ? 11.389 -8.413 12.246 1.00 94.00 104 ALA A O 1
ATOM 768 N N . GLY A 1 105 ? 10.527 -6.441 12.869 1.00 93.88 105 GLY A N 1
ATOM 769 C CA . GLY A 1 105 ? 11.663 -5.625 12.435 1.00 93.88 105 GLY A CA 1
ATOM 770 C C . GLY A 1 105 ? 11.475 -4.905 11.102 1.00 93.88 105 GLY A C 1
ATOM 771 O O . GLY A 1 105 ? 12.426 -4.292 10.614 1.00 93.88 105 GLY A O 1
ATOM 772 N N . ALA A 1 106 ? 10.274 -4.919 10.514 1.00 95.44 106 ALA A N 1
ATOM 773 C CA . ALA A 1 106 ? 10.013 -4.129 9.315 1.00 95.44 106 ALA A CA 1
ATOM 774 C C . ALA A 1 106 ? 10.230 -2.630 9.587 1.00 95.44 106 ALA A C 1
ATOM 776 O O . ALA A 1 106 ? 9.694 -2.055 10.540 1.00 95.44 106 ALA A O 1
ATOM 777 N N . VAL A 1 107 ? 11.008 -1.967 8.730 1.00 96.06 107 VAL A N 1
ATOM 778 C CA . VAL A 1 107 ? 11.319 -0.537 8.889 1.00 96.06 107 VAL A CA 1
ATOM 779 C C . VAL A 1 107 ? 10.085 0.323 8.600 1.00 96.06 107 VAL A C 1
ATOM 781 O O . VAL A 1 107 ? 9.806 1.271 9.340 1.00 96.06 107 VAL A O 1
ATOM 784 N N . ALA A 1 108 ? 9.308 -0.062 7.586 1.00 96.62 108 ALA A N 1
ATOM 785 C CA . ALA A 1 108 ? 8.075 0.594 7.176 1.00 96.62 108 ALA A CA 1
ATOM 786 C C . ALA A 1 108 ? 7.043 -0.404 6.630 1.00 96.62 108 ALA A C 1
ATOM 788 O O . ALA A 1 108 ? 7.386 -1.524 6.256 1.00 96.62 108 ALA A O 1
ATOM 789 N N . LEU A 1 109 ? 5.784 0.031 6.577 1.00 97.25 109 LEU A N 1
ATOM 790 C CA . LEU A 1 109 ? 4.637 -0.725 6.084 1.00 97.25 109 LEU A CA 1
ATOM 791 C C . LEU A 1 109 ? 3.758 0.173 5.204 1.00 97.25 109 LEU A C 1
ATOM 793 O O . LEU A 1 109 ? 3.417 1.291 5.589 1.00 97.25 109 LEU A O 1
ATO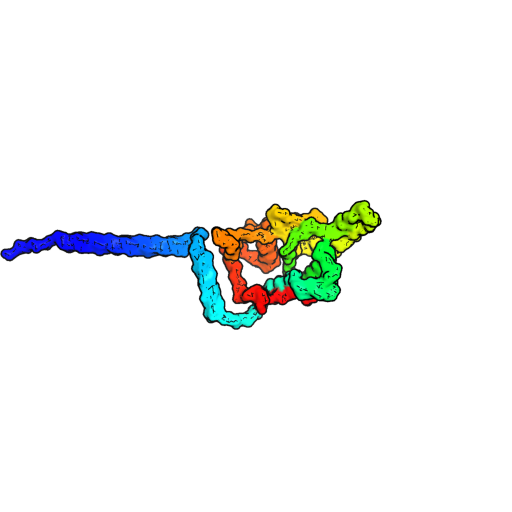M 797 N N . GLY A 1 110 ? 3.360 -0.327 4.038 1.00 97.06 110 GLY A N 1
ATOM 798 C CA . GLY A 1 110 ? 2.426 0.346 3.139 1.00 97.06 110 GLY A CA 1
ATOM 799 C C . GLY A 1 110 ? 1.203 -0.524 2.893 1.00 97.06 110 GLY A C 1
ATOM 800 O O . GLY A 1 110 ? 1.346 -1.703 2.582 1.00 97.06 110 GLY A O 1
ATOM 801 N N . PHE A 1 111 ? 0.009 0.048 3.016 1.00 96.75 111 PHE A N 1
ATOM 802 C CA . PHE A 1 111 ? -1.230 -0.617 2.617 1.00 96.75 111 PHE A CA 1
ATOM 803 C C . PHE A 1 111 ? -1.613 -0.197 1.199 1.00 96.75 111 PHE A C 1
ATOM 805 O O . PHE A 1 111 ? -1.981 0.959 0.992 1.00 96.75 111 PHE A O 1
ATOM 812 N N . ASP A 1 112 ? -1.574 -1.137 0.253 1.00 93.44 112 ASP A N 1
ATOM 813 C CA . ASP A 1 112 ? -1.916 -0.928 -1.165 1.00 93.44 112 ASP A CA 1
ATOM 814 C C . ASP A 1 112 ? -3.425 -1.077 -1.449 1.00 93.44 112 ASP A C 1
ATOM 816 O O . ASP A 1 112 ? -3.875 -1.752 -2.370 1.00 93.44 112 ASP A O 1
ATOM 820 N N . PHE A 1 113 ? -4.253 -0.501 -0.584 1.00 91.75 113 PHE A N 1
ATOM 821 C CA . PHE A 1 113 ? -5.692 -0.412 -0.804 1.00 91.75 113 PHE A CA 1
ATOM 822 C C . PHE A 1 113 ? -6.262 0.804 -0.089 1.00 91.75 113 PHE A C 1
ATOM 824 O O . PHE A 1 113 ? -5.796 1.228 0.971 1.00 91.75 113 PHE A O 1
ATOM 831 N N . VAL A 1 114 ? -7.298 1.384 -0.690 1.00 95.38 114 VAL A N 1
ATOM 832 C CA . VAL A 1 114 ? -7.928 2.596 -0.174 1.00 95.38 114 VAL A CA 1
ATOM 833 C C . VAL A 1 114 ? -8.948 2.224 0.899 1.00 95.38 114 VAL A C 1
ATOM 835 O O . VAL A 1 114 ? -9.982 1.620 0.612 1.00 95.38 114 VAL A O 1
ATOM 838 N N . PHE A 1 115 ? -8.701 2.648 2.138 1.00 95.44 115 PHE A N 1
ATOM 839 C CA . PHE A 1 115 ? -9.640 2.500 3.255 1.00 95.44 115 PHE A CA 1
ATOM 840 C C . PHE A 1 115 ? -10.792 3.512 3.164 1.00 95.44 115 PHE A C 1
ATOM 842 O O . PHE A 1 115 ? -10.907 4.415 3.990 1.00 95.44 115 PHE A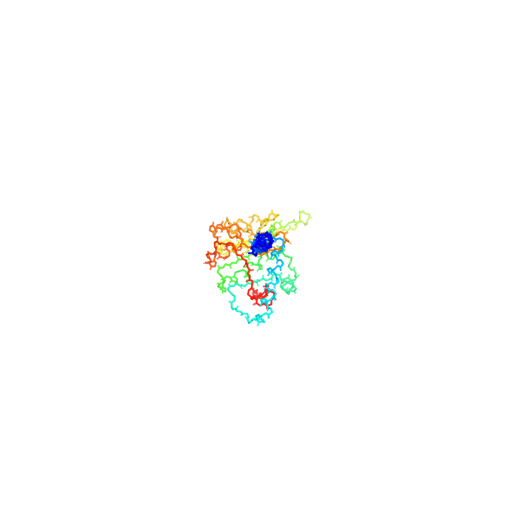 O 1
ATOM 849 N N . ALA A 1 116 ? -11.632 3.403 2.135 1.00 94.06 116 ALA A N 1
ATOM 850 C CA . ALA A 1 116 ? -12.669 4.392 1.823 1.00 94.06 116 ALA A CA 1
ATOM 851 C C . ALA A 1 116 ? -13.794 4.485 2.876 1.00 94.06 116 ALA A C 1
ATOM 853 O O . ALA A 1 116 ? -14.464 5.513 2.978 1.00 94.06 116 ALA A O 1
ATOM 854 N N . TYR A 1 117 ? -13.984 3.438 3.683 1.00 91.94 117 TYR A N 1
ATOM 855 C CA . TYR A 1 117 ? -15.079 3.323 4.646 1.00 91.94 117 TYR A CA 1
ATOM 856 C C . TYR A 1 117 ? -14.566 3.007 6.043 1.00 91.94 117 TYR A C 1
ATOM 858 O O . TYR A 1 117 ? -13.624 2.237 6.193 1.00 91.94 117 TYR A O 1
ATOM 866 N N . SER A 1 118 ? -15.235 3.560 7.052 1.00 92.00 118 SER A N 1
ATOM 867 C CA . SER A 1 118 ? -14.983 3.274 8.464 1.00 92.00 118 SER A CA 1
ATOM 868 C C . SER A 1 118 ? -16.162 2.504 9.054 1.00 92.00 118 SER A C 1
ATOM 870 O O . SER A 1 118 ? -17.300 2.974 8.966 1.00 92.00 118 SER A O 1
ATOM 872 N N . ALA A 1 119 ? -15.887 1.360 9.684 1.00 91.44 119 ALA A N 1
ATOM 873 C CA . ALA A 1 119 ? -16.844 0.565 10.448 1.00 91.44 119 ALA A CA 1
ATOM 874 C C . ALA A 1 119 ? -17.595 1.425 11.481 1.00 91.44 119 ALA A C 1
ATOM 876 O O . ALA A 1 119 ? -18.806 1.291 11.627 1.00 91.44 119 ALA A O 1
ATOM 877 N N . ASP A 1 120 ? -16.921 2.410 12.091 1.00 88.75 120 ASP A N 1
ATOM 878 C CA . ASP A 1 120 ? -17.511 3.344 13.066 1.00 88.75 120 ASP A CA 1
ATOM 879 C C . ASP A 1 120 ? -18.723 4.132 12.521 1.00 88.75 120 ASP A C 1
ATOM 881 O O . ASP A 1 120 ? -19.531 4.696 13.274 1.00 88.75 120 ASP A O 1
ATOM 885 N N . THR A 1 121 ? -18.837 4.238 11.195 1.00 84.81 121 THR A N 1
ATOM 886 C CA . THR A 1 121 ? -19.936 4.931 10.507 1.00 84.81 121 THR A CA 1
ATOM 887 C C . THR A 1 121 ? -21.047 4.011 10.022 1.00 84.81 121 THR A C 1
ATOM 889 O O . THR A 1 121 ? -22.090 4.526 9.624 1.00 84.81 121 THR A O 1
ATOM 892 N N . PHE A 1 122 ? -20.878 2.687 10.108 1.00 83.50 122 PHE A N 1
ATOM 893 C CA . PHE A 1 122 ? -21.933 1.747 9.749 1.00 83.50 122 PHE A CA 1
ATOM 894 C C . PHE A 1 122 ? -23.085 1.849 10.745 1.00 83.50 122 PHE A C 1
ATOM 896 O O . PHE A 1 122 ? -22.944 1.594 11.944 1.00 83.50 122 PHE A O 1
ATOM 903 N N . VAL A 1 123 ? -24.228 2.270 10.215 1.00 80.44 123 VAL A N 1
ATOM 904 C CA . VAL A 1 123 ? -25.518 2.284 10.889 1.00 80.44 123 VAL A CA 1
ATOM 905 C C . VAL A 1 123 ? -26.588 2.115 9.827 1.00 80.44 123 VAL A C 1
ATOM 907 O O . VAL A 1 123 ? -26.537 2.788 8.797 1.00 80.44 123 VAL A O 1
ATOM 910 N N . ASP A 1 124 ? -27.550 1.237 10.075 1.00 76.81 124 ASP A N 1
ATOM 911 C CA . ASP A 1 124 ? -28.811 1.252 9.349 1.00 76.81 124 ASP A CA 1
ATOM 912 C C . ASP A 1 124 ? -29.814 2.075 10.179 1.00 76.81 124 ASP A C 1
ATOM 914 O O . ASP A 1 124 ? -30.216 1.647 11.264 1.00 76.81 124 ASP A O 1
ATOM 918 N N . PRO A 1 125 ? -30.217 3.277 9.718 1.00 74.56 125 PRO A N 1
ATOM 919 C CA . PRO A 1 125 ? -31.175 4.114 10.438 1.00 74.56 125 PRO A CA 1
ATOM 920 C C . PRO A 1 125 ? -32.537 3.442 10.651 1.00 74.56 125 PRO A C 1
ATOM 922 O O . PRO A 1 125 ? -33.298 3.882 11.511 1.00 74.56 125 PRO A O 1
ATOM 925 N N . SER A 1 126 ? -32.859 2.412 9.863 1.00 79.94 126 SER A N 1
ATOM 926 C CA . SER A 1 126 ? -34.137 1.704 9.899 1.00 79.94 126 SER A CA 1
ATOM 927 C C . SER A 1 126 ? -34.145 0.477 10.814 1.00 79.94 126 SER A C 1
ATOM 929 O O . SER A 1 126 ? -35.221 0.063 11.245 1.00 79.94 126 SER A O 1
ATOM 931 N N . SER A 1 127 ? -32.976 -0.070 11.170 1.00 80.44 127 SER A N 1
ATOM 932 C CA . SER A 1 127 ? -32.872 -1.276 12.006 1.00 80.44 127 SER A CA 1
ATOM 933 C C . SER A 1 127 ? -32.887 -0.985 13.511 1.00 80.44 127 SER A C 1
ATOM 935 O O . SER A 1 127 ? -33.183 -1.869 14.313 1.00 80.44 127 SER A O 1
ATOM 937 N N . GLY A 1 128 ? -32.567 0.250 13.917 1.00 75.81 128 GLY A N 1
ATOM 938 C CA . GLY A 1 128 ? -32.399 0.615 15.330 1.00 75.81 128 GLY A CA 1
ATOM 939 C C . GLY A 1 128 ? -31.148 0.009 15.983 1.00 75.81 128 GLY A C 1
ATOM 940 O O . GLY A 1 128 ? -30.970 0.128 17.199 1.00 75.81 128 GLY A O 1
ATOM 941 N N . GLU A 1 129 ? -30.275 -0.630 15.199 1.00 78.19 129 GLU A N 1
ATOM 942 C CA . GLU A 1 129 ? -29.032 -1.215 15.688 1.00 78.19 129 GLU A CA 1
ATOM 943 C C . GLU A 1 129 ? -28.044 -0.138 16.144 1.00 78.19 129 GLU A C 1
ATOM 945 O O . GLU A 1 129 ? -27.956 0.970 15.603 1.00 78.19 129 GLU A O 1
ATOM 950 N N . LYS A 1 130 ? -27.265 -0.471 17.177 1.00 79.75 130 LYS A N 1
ATOM 951 C CA . LYS A 1 130 ? -26.206 0.416 17.649 1.00 79.75 130 LYS A CA 1
AT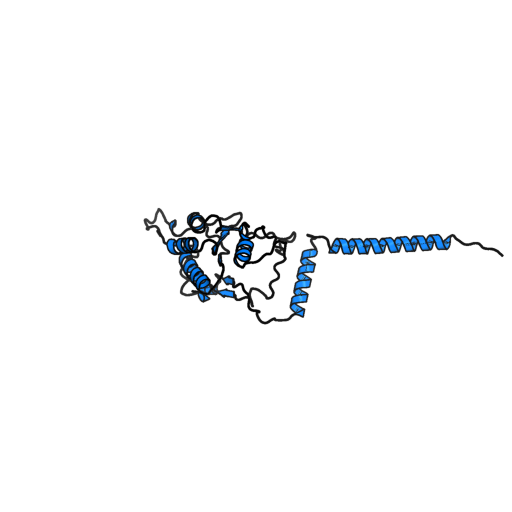OM 952 C C . LYS A 1 130 ? -25.094 0.469 16.610 1.00 79.75 130 LYS A C 1
ATOM 954 O O . LYS A 1 130 ? -24.664 -0.554 16.089 1.00 79.75 130 LYS A O 1
ATOM 959 N N . ARG A 1 131 ? -24.575 1.676 16.393 1.00 81.19 131 ARG A N 1
ATOM 960 C CA . ARG A 1 131 ? -23.337 1.900 15.642 1.00 81.19 131 ARG A CA 1
ATOM 961 C C . ARG A 1 131 ? -22.223 1.015 16.184 1.00 81.19 131 ARG A C 1
ATOM 963 O O . ARG A 1 131 ? -22.101 0.867 17.403 1.00 81.19 131 ARG A O 1
ATOM 970 N N . LEU A 1 132 ? -21.355 0.555 15.290 1.00 85.19 132 LEU A N 1
ATOM 971 C CA . LEU A 1 132 ? -20.086 -0.090 15.633 1.00 85.19 132 LEU A CA 1
ATOM 972 C C . LEU A 1 132 ? -19.070 0.951 16.138 1.00 85.19 132 LEU A C 1
ATOM 974 O O . LEU A 1 132 ? -17.993 1.120 15.579 1.00 85.19 132 LEU A O 1
ATOM 978 N N . LEU A 1 133 ? -19.453 1.715 17.162 1.00 84.75 133 LEU A N 1
ATOM 979 C CA . LEU A 1 133 ? -18.623 2.753 17.766 1.00 84.75 133 LEU A CA 1
ATOM 980 C C . LEU A 1 133 ? -17.280 2.164 18.197 1.00 84.75 133 LEU A C 1
ATOM 982 O O . LEU A 1 133 ? -17.234 1.120 18.843 1.00 84.75 133 LEU A O 1
ATOM 986 N N . ASP A 1 134 ? -16.209 2.869 17.841 1.00 89.88 134 ASP A N 1
ATOM 987 C CA . ASP A 1 134 ? -14.825 2.522 18.166 1.00 89.88 134 ASP A CA 1
ATOM 988 C C . ASP A 1 134 ? -14.343 1.167 17.625 1.00 89.88 134 ASP A C 1
ATOM 990 O O . ASP A 1 134 ? -13.272 0.698 18.014 1.00 89.88 134 ASP A O 1
ATOM 994 N N . TYR A 1 135 ? -15.064 0.563 16.679 1.00 93.56 135 TYR A N 1
ATOM 995 C CA . TYR A 1 135 ? -14.644 -0.680 16.037 1.00 93.56 135 TYR A CA 1
ATOM 996 C C . TYR A 1 135 ? -13.297 -0.518 15.325 1.00 93.56 135 TYR A C 1
ATOM 998 O O . TYR A 1 135 ? -12.401 -1.344 15.480 1.00 93.56 135 TYR A O 1
ATOM 1006 N N . ASP A 1 136 ? -13.102 0.601 14.626 1.00 95.62 136 ASP A N 1
ATOM 1007 C CA . ASP A 1 136 ? -11.853 0.920 13.932 1.00 95.62 136 ASP A CA 1
ATOM 1008 C C . ASP A 1 136 ? -10.776 1.520 14.855 1.00 95.62 136 ASP A C 1
ATOM 1010 O O . ASP A 1 136 ? -9.697 1.925 14.404 1.00 95.62 136 ASP A O 1
ATOM 1014 N N . GLN A 1 137 ? -11.045 1.647 16.157 1.00 96.31 137 GLN A N 1
ATOM 1015 C CA . GLN A 1 137 ? -10.115 2.254 17.110 1.00 96.31 137 GLN A CA 1
ATOM 1016 C C . GLN A 1 137 ? -8.739 1.572 17.153 1.00 96.31 137 GLN A C 1
ATOM 1018 O O . GLN A 1 137 ? -7.745 2.308 17.208 1.00 96.31 137 GLN A O 1
ATOM 1023 N N . PRO A 1 138 ? -8.615 0.229 17.086 1.00 97.69 138 PRO A N 1
ATOM 1024 C CA . PRO A 1 138 ? -7.314 -0.430 17.015 1.00 97.69 138 PRO A CA 1
ATOM 1025 C C . PRO A 1 138 ? -6.491 0.049 15.816 1.00 97.69 138 PRO A C 1
ATOM 1027 O O . PRO A 1 138 ? -5.339 0.449 15.984 1.00 97.69 138 PRO A O 1
ATOM 1030 N N . PHE A 1 139 ? -7.108 0.128 14.633 1.00 98.00 139 PHE A N 1
ATOM 1031 C CA . PHE A 1 139 ? -6.435 0.575 13.415 1.00 98.00 139 PHE A CA 1
ATOM 1032 C C . PHE A 1 139 ? -6.060 2.058 13.469 1.00 98.00 139 PHE A C 1
ATOM 1034 O O . PHE A 1 139 ? -4.919 2.420 13.190 1.00 98.00 139 PHE A O 1
ATOM 1041 N N . LYS A 1 140 ? -6.963 2.930 13.937 1.00 98.06 140 LYS A N 1
ATOM 1042 C CA . LYS A 1 140 ? -6.655 4.360 14.133 1.00 98.06 140 LYS A CA 1
ATOM 1043 C C . LYS A 1 140 ? -5.482 4.560 15.101 1.00 98.06 140 LYS A C 1
ATOM 1045 O O . LYS A 1 140 ? -4.596 5.372 14.837 1.00 98.06 140 LYS A O 1
ATOM 1050 N N . ARG A 1 141 ? -5.436 3.813 16.212 1.00 98.38 141 ARG A N 1
ATOM 1051 C CA . ARG A 1 141 ? -4.317 3.872 17.171 1.00 98.38 141 ARG A CA 1
ATOM 1052 C C . ARG A 1 141 ? -3.016 3.364 16.560 1.00 98.38 141 ARG A C 1
ATOM 1054 O O . ARG A 1 141 ? -1.977 3.980 16.783 1.00 98.38 141 ARG A O 1
ATOM 1061 N N . PHE A 1 142 ? -3.079 2.277 15.798 1.00 98.50 142 PHE A N 1
ATOM 1062 C CA . PHE A 1 142 ? -1.938 1.711 15.088 1.00 98.50 142 PHE A CA 1
ATOM 1063 C C . PHE A 1 142 ? -1.329 2.711 14.096 1.00 98.50 142 PHE A C 1
ATOM 1065 O O . PHE A 1 142 ? -0.126 2.968 14.163 1.00 98.50 142 PHE A O 1
ATOM 1072 N N . LEU A 1 143 ? -2.156 3.360 13.268 1.00 98.44 143 LEU A N 1
ATOM 1073 C CA . LEU A 1 143 ? -1.718 4.422 12.356 1.00 98.44 143 LEU A CA 1
ATOM 1074 C C . LEU A 1 143 ? -1.088 5.599 13.112 1.00 98.44 143 LEU A C 1
ATOM 1076 O O . LEU A 1 143 ? 0.002 6.049 12.770 1.00 98.44 143 LEU A O 1
ATOM 1080 N N . PHE A 1 144 ? -1.752 6.081 14.167 1.00 98.38 144 PHE A N 1
ATOM 1081 C CA . PHE A 1 144 ? -1.285 7.232 14.941 1.00 98.38 144 PHE A CA 1
ATOM 1082 C C . PHE A 1 144 ? 0.059 6.975 15.635 1.00 98.38 144 PHE A C 1
ATOM 1084 O O . PHE A 1 144 ? 0.946 7.828 15.604 1.00 98.38 144 PHE A O 1
ATOM 1091 N N . LYS A 1 145 ? 0.217 5.806 16.265 1.00 98.06 145 LYS A N 1
ATOM 1092 C CA . LYS A 1 145 ? 1.428 5.438 17.013 1.00 98.06 145 LYS A CA 1
ATOM 1093 C C . LYS A 1 145 ? 2.649 5.299 16.101 1.00 98.06 145 LYS A C 1
ATOM 1095 O O . LYS A 1 145 ? 3.760 5.576 16.537 1.00 98.06 145 LYS A O 1
ATOM 1100 N N . ASN A 1 146 ? 2.442 4.881 14.855 1.00 97.69 146 ASN A N 1
AT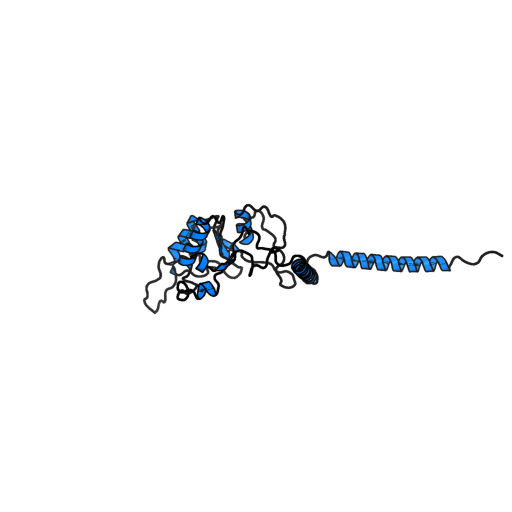OM 1101 C CA . ASN A 1 146 ? 3.508 4.503 13.929 1.00 97.69 146 ASN A CA 1
ATOM 1102 C C . ASN A 1 146 ? 3.618 5.457 12.721 1.00 97.69 146 ASN A C 1
ATOM 1104 O O . ASN A 1 146 ? 4.065 5.068 11.637 1.00 97.69 146 ASN A O 1
ATOM 1108 N N . ARG A 1 147 ? 3.214 6.722 12.889 1.00 96.12 147 ARG A N 1
ATOM 1109 C CA . ARG A 1 147 ? 3.377 7.764 11.864 1.00 96.12 147 ARG A CA 1
ATOM 1110 C C . ARG A 1 147 ? 4.831 7.864 11.400 1.00 96.12 147 ARG A C 1
ATOM 1112 O O . ARG A 1 147 ? 5.753 7.781 12.206 1.00 96.12 147 ARG A O 1
ATOM 1119 N N . GLY A 1 148 ? 5.022 8.051 10.096 1.00 93.50 148 GLY A N 1
ATOM 1120 C CA . GLY A 1 148 ? 6.344 8.069 9.456 1.00 93.50 148 GLY A CA 1
ATOM 1121 C C . GLY A 1 148 ? 6.910 6.683 9.131 1.00 93.50 148 GLY A C 1
ATOM 1122 O O . GLY A 1 148 ? 7.884 6.598 8.394 1.00 93.50 148 GLY A O 1
ATOM 1123 N N . ARG A 1 149 ? 6.289 5.607 9.632 1.00 95.69 149 ARG A N 1
ATOM 1124 C CA . ARG A 1 149 ? 6.606 4.217 9.265 1.00 95.69 149 ARG A CA 1
ATOM 1125 C C . ARG A 1 149 ? 5.458 3.524 8.542 1.00 95.69 149 ARG A C 1
ATOM 1127 O O . ARG A 1 149 ? 5.702 2.560 7.830 1.00 95.69 149 ARG A O 1
ATOM 1134 N N . ILE A 1 150 ? 4.225 3.989 8.733 1.00 97.19 150 ILE A N 1
ATOM 1135 C CA . ILE A 1 150 ? 3.041 3.427 8.082 1.00 97.19 150 ILE A CA 1
ATOM 1136 C C . ILE A 1 150 ? 2.459 4.410 7.085 1.00 97.19 150 ILE A C 1
ATOM 1138 O O . ILE A 1 150 ? 2.261 5.585 7.408 1.00 97.19 150 ILE A O 1
ATOM 1142 N N . PHE A 1 151 ? 2.110 3.884 5.917 1.00 97.69 151 PHE A N 1
ATOM 1143 C CA . PHE A 1 151 ? 1.503 4.631 4.832 1.00 97.69 151 PHE A CA 1
ATOM 1144 C C . PHE A 1 151 ? 0.227 3.938 4.336 1.00 97.69 151 PHE A C 1
ATOM 1146 O O . PHE A 1 151 ? 0.189 2.718 4.177 1.00 97.69 151 PHE A O 1
ATOM 1153 N N . VAL A 1 152 ? -0.828 4.716 4.095 1.00 97.44 152 VAL A N 1
ATOM 1154 C CA . VAL A 1 152 ? -2.103 4.249 3.533 1.00 97.44 152 VAL A CA 1
ATOM 1155 C C . VAL A 1 152 ? -2.311 4.819 2.134 1.00 97.44 152 VAL A C 1
ATOM 1157 O O . VAL A 1 152 ? -2.011 5.988 1.880 1.00 97.44 152 VAL A O 1
ATOM 1160 N N . ALA A 1 153 ? -2.839 3.993 1.234 1.00 97.25 153 ALA A N 1
ATOM 1161 C CA . ALA A 1 153 ? -3.039 4.354 -0.160 1.00 97.25 153 ALA A CA 1
ATOM 1162 C C . ALA A 1 153 ? -4.173 5.365 -0.380 1.00 97.25 153 ALA A C 1
ATOM 1164 O O . ALA A 1 153 ? -5.248 5.271 0.215 1.00 97.25 153 ALA A O 1
ATOM 1165 N N . HIS A 1 154 ? -3.972 6.263 -1.341 1.00 96.50 154 HIS A N 1
ATOM 1166 C CA . HIS A 1 154 ? -5.040 6.941 -2.067 1.00 96.50 154 HIS A CA 1
ATOM 1167 C C . HIS A 1 154 ? -4.828 6.815 -3.581 1.00 96.50 154 HIS A C 1
ATOM 1169 O O . HIS A 1 154 ? -3.745 6.495 -4.066 1.00 96.50 154 HIS A O 1
ATOM 1175 N N . THR A 1 155 ? -5.883 7.089 -4.335 1.00 94.69 155 THR A N 1
ATOM 1176 C CA . THR A 1 155 ? -5.894 7.157 -5.801 1.00 94.69 155 THR A CA 1
ATOM 1177 C C . THR A 1 155 ? -6.528 8.480 -6.233 1.00 94.69 155 THR A C 1
ATOM 1179 O O . THR A 1 155 ? -6.908 9.293 -5.391 1.00 94.69 155 THR A O 1
ATOM 1182 N N . GLU A 1 156 ? -6.640 8.714 -7.539 1.00 89.50 156 GLU A N 1
ATOM 1183 C CA . GLU A 1 156 ? -7.326 9.883 -8.109 1.00 89.50 156 GLU A CA 1
ATOM 1184 C C . GLU A 1 156 ? -8.819 9.888 -7.753 1.00 89.50 156 GLU A C 1
ATOM 1186 O O . GLU A 1 156 ? -9.402 10.934 -7.480 1.00 89.50 156 GLU A O 1
ATOM 1191 N N . VAL A 1 157 ? -9.432 8.702 -7.724 1.00 89.94 157 VAL A N 1
ATOM 1192 C CA . VAL A 1 157 ? -10.882 8.521 -7.556 1.00 89.94 157 VAL A CA 1
ATOM 1193 C C . VAL A 1 157 ? -11.290 8.116 -6.140 1.00 89.94 157 VAL A C 1
ATOM 1195 O O . VAL A 1 157 ? -12.478 8.059 -5.833 1.00 89.94 157 VAL A O 1
ATOM 1198 N N . GLY A 1 158 ? -10.327 7.823 -5.264 1.00 92.00 158 GLY A N 1
ATOM 1199 C CA . GLY A 1 158 ? -10.598 7.301 -3.929 1.00 92.00 158 GLY A CA 1
ATOM 1200 C C . GLY A 1 158 ? -9.557 7.735 -2.909 1.00 92.00 158 GLY A C 1
ATOM 1201 O O . GLY A 1 158 ? -8.363 7.511 -3.093 1.00 92.00 158 GLY A O 1
ATOM 1202 N N . VAL A 1 159 ? -10.029 8.293 -1.797 1.00 95.12 159 VAL A N 1
ATOM 1203 C CA . VAL A 1 159 ? -9.210 8.674 -0.640 1.00 95.12 159 VAL A CA 1
ATOM 1204 C C . VAL A 1 159 ? -9.621 7.867 0.593 1.00 95.12 159 VAL A C 1
ATOM 1206 O O . VAL A 1 159 ? -10.789 7.478 0.698 1.00 95.12 159 VAL A O 1
ATOM 1209 N N . PRO A 1 160 ? -8.706 7.617 1.548 1.00 96.12 160 PRO A N 1
ATOM 1210 C CA . PRO A 1 160 ? -9.081 7.009 2.812 1.00 96.12 160 PRO A CA 1
ATOM 1211 C C . PRO A 1 160 ? -10.117 7.856 3.548 1.00 96.12 160 PRO A C 1
ATOM 1213 O O . PRO A 1 160 ? -10.100 9.092 3.502 1.00 96.12 160 PRO A O 1
ATOM 1216 N N . HIS A 1 161 ? -10.999 7.184 4.281 1.00 96.12 161 HIS A N 1
ATOM 1217 C CA . HIS A 1 161 ? -11.964 7.832 5.148 1.00 96.12 161 HIS A CA 1
ATOM 1218 C C . HIS A 1 161 ? -11.251 8.793 6.110 1.00 96.12 161 HIS A C 1
ATOM 1220 O O . HIS A 1 161 ? -10.172 8.500 6.634 1.00 96.12 161 HIS A O 1
ATOM 1226 N N . ARG A 1 162 ? -11.878 9.942 6.393 1.00 95.75 162 ARG A N 1
ATOM 1227 C CA . ARG A 1 162 ? -11.266 11.036 7.169 1.00 95.75 162 ARG A CA 1
ATOM 1228 C C . ARG A 1 162 ? -10.704 10.609 8.529 1.00 95.75 162 ARG A C 1
ATOM 1230 O O . ARG A 1 162 ? -9.748 11.216 9.000 1.00 95.75 162 ARG A O 1
ATOM 1237 N N . SER A 1 163 ? -11.289 9.590 9.165 1.00 95.38 163 SER A N 1
ATOM 1238 C CA . SER A 1 163 ? -10.800 9.067 10.448 1.00 95.38 163 SER A CA 1
ATOM 1239 C C . SER A 1 163 ? -9.424 8.412 10.308 1.00 95.38 163 SER A C 1
ATOM 1241 O O . SER A 1 163 ? -8.563 8.632 11.158 1.00 95.38 163 SER A O 1
ATOM 1243 N N . PHE A 1 164 ? -9.188 7.676 9.220 1.00 97.25 164 PHE A N 1
ATOM 1244 C CA . PHE A 1 164 ? -7.898 7.059 8.923 1.00 97.25 164 PHE A CA 1
ATOM 1245 C C . PHE A 1 164 ? -6.889 8.081 8.430 1.00 97.25 164 PHE A C 1
ATOM 1247 O O . PHE A 1 164 ? -5.770 8.089 8.928 1.00 97.25 164 PHE A O 1
ATOM 1254 N N . SER A 1 165 ? -7.290 9.002 7.552 1.00 96.94 165 SER A N 1
ATOM 1255 C CA . SER A 1 165 ? -6.422 10.105 7.114 1.00 96.94 165 SER A CA 1
ATOM 1256 C C . SER A 1 165 ? -5.970 10.965 8.299 1.00 96.94 165 SER A C 1
ATOM 1258 O O . SER A 1 165 ? -4.790 11.279 8.438 1.00 96.94 165 SER A O 1
ATOM 1260 N N . GLY A 1 166 ? -6.887 11.285 9.219 1.00 97.25 166 GLY A N 1
ATOM 1261 C CA . GLY A 1 166 ? -6.567 11.996 10.456 1.00 97.25 166 GLY A CA 1
ATOM 1262 C C . GLY A 1 166 ? -5.631 11.203 11.372 1.00 97.25 166 GLY A C 1
ATOM 1263 O O . GLY A 1 166 ? -4.695 11.770 11.936 1.00 97.25 166 GLY A O 1
ATOM 1264 N N . ALA A 1 167 ? -5.829 9.888 11.492 1.00 97.81 167 ALA A N 1
ATOM 1265 C CA . ALA A 1 167 ? -4.954 9.018 12.272 1.00 97.81 167 ALA A CA 1
ATOM 1266 C C . ALA A 1 167 ? -3.548 8.896 11.655 1.00 97.81 167 ALA A C 1
ATOM 1268 O O . ALA A 1 167 ? -2.563 9.077 12.369 1.00 97.81 167 ALA A O 1
ATOM 1269 N N . ALA A 1 168 ? -3.444 8.698 10.341 1.00 97.19 168 ALA A N 1
ATOM 1270 C CA . ALA A 1 168 ? -2.188 8.604 9.594 1.00 97.19 168 ALA A CA 1
ATOM 1271 C C . ALA A 1 168 ? -1.414 9.938 9.552 1.00 97.19 168 ALA A C 1
ATOM 1273 O O . ALA A 1 168 ? -0.185 9.951 9.551 1.00 97.19 168 ALA A O 1
ATOM 1274 N N . GLY A 1 169 ? -2.117 11.075 9.599 1.00 95.69 169 GLY A N 1
ATOM 1275 C CA . GLY A 1 169 ? -1.516 12.410 9.542 1.00 95.69 169 GLY A CA 1
ATOM 1276 C C . GLY A 1 169 ? -1.074 12.817 8.129 1.00 95.69 169 GLY A C 1
ATOM 1277 O O . GLY A 1 169 ? -1.145 12.032 7.187 1.00 95.69 169 GLY A O 1
ATOM 1278 N N . ALA A 1 170 ? -0.595 14.059 7.980 1.00 89.62 170 ALA A N 1
ATOM 1279 C CA . ALA A 1 170 ? -0.287 14.665 6.674 1.00 89.62 170 ALA A CA 1
ATOM 1280 C C . ALA A 1 170 ? 0.758 13.887 5.844 1.00 89.62 170 ALA A C 1
ATOM 1282 O O . ALA A 1 170 ? 0.735 13.918 4.618 1.00 89.62 170 ALA A O 1
ATOM 1283 N N . GLY A 1 171 ? 1.666 13.167 6.509 1.00 90.88 171 GLY A N 1
ATOM 1284 C CA . GLY A 1 171 ? 2.689 12.340 5.867 1.00 90.88 171 GLY A CA 1
ATOM 1285 C C . GLY 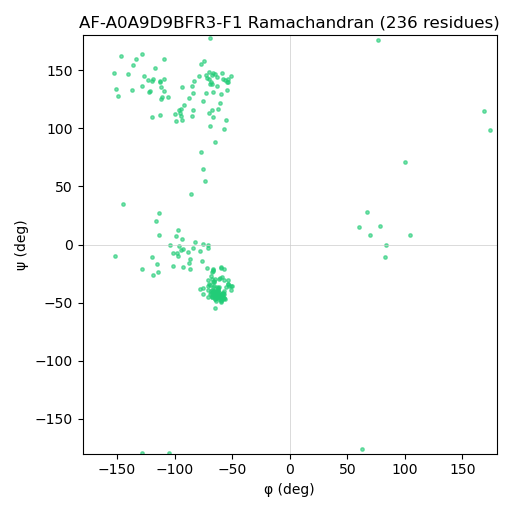A 1 171 ? 2.317 10.863 5.691 1.00 90.88 171 GLY A C 1
ATOM 1286 O O . GLY A 1 171 ? 3.111 10.111 5.142 1.00 90.88 171 GLY A O 1
ATOM 1287 N N . GLY A 1 172 ? 1.163 10.422 6.197 1.00 95.38 172 GLY A N 1
ATOM 1288 C CA . GLY A 1 172 ? 0.807 9.001 6.238 1.00 95.38 172 GLY A CA 1
ATOM 1289 C C . GLY A 1 172 ? -0.092 8.541 5.092 1.00 95.38 172 GLY A C 1
ATOM 1290 O O . GLY A 1 172 ? -0.302 7.346 4.941 1.00 95.38 172 GL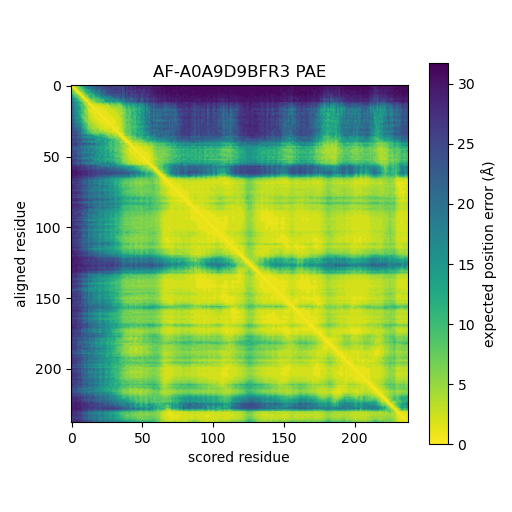Y A O 1
ATOM 1291 N N . VAL A 1 173 ? -0.636 9.455 4.288 1.00 97.25 173 VAL A N 1
ATOM 1292 C CA . VAL A 1 173 ? -1.481 9.127 3.128 1.00 97.25 173 VAL A CA 1
ATOM 1293 C C . VAL A 1 173 ? -0.663 9.362 1.858 1.00 97.25 173 VAL A C 1
ATOM 1295 O O . VAL A 1 173 ? -0.061 10.429 1.719 1.00 97.25 173 VAL A O 1
ATOM 1298 N N . ARG A 1 174 ? -0.581 8.362 0.973 1.00 97.06 174 ARG A N 1
ATOM 1299 C CA . ARG A 1 174 ? 0.270 8.382 -0.230 1.00 97.06 174 ARG A CA 1
ATOM 1300 C C . ARG A 1 174 ? -0.416 7.751 -1.442 1.00 97.06 174 ARG A C 1
ATOM 1302 O O . ARG A 1 174 ? -1.207 6.825 -1.298 1.00 97.06 174 ARG A O 1
ATOM 1309 N N . SER A 1 175 ? -0.125 8.262 -2.628 1.00 96.12 175 SER A N 1
ATOM 1310 C CA . SER A 1 175 ? -0.683 7.836 -3.904 1.00 96.12 175 SER A CA 1
ATOM 1311 C C . SER A 1 175 ? -0.111 6.487 -4.321 1.00 96.12 175 SER A C 1
ATOM 1313 O O . SER A 1 175 ? 1.106 6.311 -4.347 1.00 96.12 175 SER A O 1
ATOM 1315 N N . VAL A 1 176 ? -0.974 5.547 -4.697 1.00 94.62 176 VAL A N 1
ATOM 1316 C CA . VAL A 1 176 ? -0.570 4.271 -5.327 1.00 94.62 176 VAL A CA 1
ATOM 1317 C C . VAL A 1 176 ? -0.670 4.311 -6.847 1.00 94.62 176 VAL A C 1
ATOM 1319 O O . VAL A 1 176 ? -0.619 3.285 -7.519 1.00 94.62 176 VAL A O 1
ATOM 1322 N N . GLN A 1 177 ? -0.844 5.505 -7.409 1.00 90.38 177 GLN A N 1
ATOM 1323 C CA . GLN A 1 177 ? -0.925 5.657 -8.850 1.00 90.38 177 GLN A CA 1
ATOM 1324 C C . GLN A 1 177 ? 0.414 5.363 -9.506 1.00 90.38 177 GLN A C 1
ATOM 1326 O O . GLN A 1 177 ? 1.472 5.789 -9.043 1.00 90.38 177 GLN A O 1
ATOM 1331 N N . VAL A 1 178 ? 0.320 4.680 -10.636 1.00 88.38 178 VAL A N 1
ATOM 1332 C CA . VAL A 1 178 ? 1.426 4.387 -11.533 1.00 88.38 178 VAL A CA 1
ATOM 1333 C C . VAL A 1 178 ? 1.075 4.925 -12.909 1.00 88.38 178 VAL A C 1
ATOM 1335 O O . VAL A 1 178 ? -0.081 4.870 -13.332 1.00 88.38 178 VAL A O 1
ATOM 1338 N N . VAL A 1 179 ? 2.070 5.469 -13.601 1.00 86.75 179 VAL A N 1
ATOM 1339 C CA . VAL A 1 179 ? 1.886 6.027 -14.940 1.00 86.75 179 VAL A CA 1
ATOM 1340 C C . VAL A 1 179 ? 2.283 4.958 -15.958 1.00 86.75 179 VAL A C 1
ATOM 1342 O O . VAL A 1 179 ? 3.450 4.563 -15.977 1.00 86.75 179 VAL A O 1
ATOM 1345 N N . PRO A 1 180 ? 1.349 4.457 -16.783 1.00 87.62 180 PRO A N 1
ATOM 1346 C CA . PRO A 1 180 ? 1.691 3.519 -17.839 1.00 87.62 180 PRO A CA 1
ATOM 1347 C C . PRO A 1 180 ? 2.394 4.219 -19.010 1.00 87.62 180 PRO A C 1
ATOM 1349 O O . PRO A 1 180 ? 2.230 5.422 -19.237 1.00 87.62 180 PRO A O 1
ATOM 1352 N N . ASP A 1 181 ? 3.136 3.440 -19.790 1.00 84.81 181 ASP A N 1
ATOM 1353 C CA . ASP A 1 181 ? 3.661 3.854 -21.088 1.00 84.81 181 ASP A CA 1
ATOM 1354 C C . ASP A 1 181 ? 2.525 4.008 -22.121 1.00 84.81 181 ASP A C 1
ATOM 1356 O O . ASP A 1 181 ? 1.350 3.740 -21.857 1.00 84.81 181 ASP A O 1
ATOM 1360 N N . SER A 1 182 ? 2.867 4.426 -23.346 1.00 82.00 182 SER A N 1
ATOM 1361 C CA . SER A 1 182 ? 1.896 4.624 -24.435 1.00 82.00 182 SER A CA 1
ATOM 1362 C C . SER A 1 182 ? 1.113 3.365 -24.823 1.00 82.00 182 SER A C 1
ATOM 1364 O O . SER A 1 182 ? 0.068 3.475 -25.457 1.00 82.00 182 SER A O 1
ATOM 1366 N N . ASP A 1 183 ? 1.627 2.180 -24.489 1.00 81.00 183 ASP A N 1
ATOM 1367 C CA . ASP A 1 183 ? 0.981 0.884 -24.715 1.00 81.00 183 ASP A CA 1
ATOM 1368 C C . ASP A 1 183 ? 0.157 0.395 -23.507 1.00 81.00 183 ASP A C 1
ATOM 1370 O O . ASP A 1 183 ? -0.382 -0.710 -23.538 1.00 81.00 183 ASP A O 1
ATOM 1374 N N . GLY A 1 184 ? 0.033 1.206 -22.451 1.00 85.00 184 GLY A N 1
ATOM 1375 C CA . GLY A 1 184 ? -0.725 0.867 -21.247 1.00 85.00 184 GLY A CA 1
ATOM 1376 C C . GLY A 1 184 ? 0.047 0.027 -20.224 1.00 85.00 184 GLY A C 1
ATOM 1377 O O . GLY A 1 184 ? -0.501 -0.276 -19.165 1.00 85.00 184 GLY A O 1
ATOM 1378 N N . VAL A 1 185 ? 1.304 -0.338 -20.496 1.00 85.75 185 VAL A N 1
ATOM 1379 C CA . VAL A 1 185 ? 2.126 -1.150 -19.589 1.00 85.75 185 VAL A CA 1
ATOM 1380 C C . VAL A 1 185 ? 2.965 -0.249 -18.686 1.00 85.75 185 VAL A C 1
ATOM 1382 O O . VAL A 1 185 ? 3.578 0.715 -19.133 1.00 85.75 185 VAL A O 1
ATOM 1385 N N . VAL A 1 186 ? 3.018 -0.564 -17.394 1.00 87.06 186 VAL A N 1
ATOM 1386 C CA . VAL A 1 186 ? 3.840 0.167 -16.421 1.00 87.06 186 VAL A CA 1
ATOM 1387 C C . VAL A 1 186 ? 5.255 -0.400 -16.439 1.00 87.06 186 VAL A C 1
ATOM 1389 O O . VAL A 1 186 ? 5.474 -1.525 -15.991 1.00 87.06 186 VAL A O 1
ATOM 1392 N N . ARG A 1 187 ? 6.218 0.376 -16.946 1.00 86.75 187 ARG A N 1
ATOM 1393 C CA . ARG A 1 187 ? 7.644 -0.005 -16.953 1.00 86.75 187 ARG A CA 1
ATOM 1394 C C . ARG A 1 187 ? 8.530 0.942 -16.173 1.00 86.75 187 ARG A C 1
ATOM 1396 O O . ARG A 1 187 ? 9.568 0.516 -15.690 1.00 86.75 187 ARG A O 1
ATOM 1403 N N . TRP A 1 188 ? 8.144 2.203 -16.036 1.00 88.69 188 TRP A N 1
ATOM 1404 C CA . TRP A 1 188 ? 8.985 3.223 -15.423 1.00 88.69 188 TRP A CA 1
ATOM 1405 C C . TRP A 1 188 ? 8.322 3.808 -14.191 1.00 88.69 188 TRP A C 1
ATOM 1407 O O . TRP A 1 188 ? 7.129 4.099 -14.182 1.00 88.69 188 TRP A O 1
ATOM 1417 N N . HIS A 1 189 ? 9.136 4.045 -13.171 1.00 91.94 189 HIS A N 1
ATOM 1418 C CA . HIS A 1 189 ? 8.790 4.917 -12.065 1.00 91.94 189 HIS A CA 1
ATOM 1419 C C . HIS A 1 189 ? 9.687 6.152 -12.101 1.00 91.94 189 HIS A C 1
ATOM 1421 O O . HIS A 1 189 ? 10.874 6.068 -12.427 1.00 91.94 189 HIS A O 1
ATOM 1427 N N . THR A 1 190 ? 9.120 7.315 -11.799 1.00 92.56 190 THR A N 1
ATOM 1428 C CA . THR A 1 190 ? 9.883 8.557 -11.630 1.00 92.56 190 THR A CA 1
ATOM 1429 C C . THR A 1 190 ? 9.651 9.047 -10.208 1.00 92.56 190 THR A C 1
ATOM 1431 O O . THR A 1 190 ? 8.531 9.465 -9.911 1.00 92.56 190 THR A O 1
ATOM 1434 N N . PRO A 1 191 ? 10.665 8.984 -9.329 1.00 93.12 191 PRO A N 1
ATOM 1435 C CA . PRO A 1 191 ? 10.484 9.337 -7.930 1.00 93.12 191 PRO A CA 1
ATOM 1436 C C . PRO A 1 191 ? 10.264 10.842 -7.746 1.00 93.12 191 PRO A C 1
ATOM 1438 O O . PRO A 1 191 ? 10.918 11.671 -8.385 1.00 93.12 191 PRO A O 1
ATOM 1441 N N . GLY A 1 192 ? 9.383 11.199 -6.814 1.00 93.25 192 GLY A N 1
ATOM 1442 C CA . GLY A 1 192 ? 9.312 12.544 -6.253 1.00 93.25 192 GLY A CA 1
ATOM 1443 C C . GLY A 1 192 ? 10.467 12.764 -5.274 1.00 93.25 192 GLY A C 1
ATOM 1444 O O . GLY A 1 192 ? 10.629 12.006 -4.321 1.00 93.25 192 GLY A O 1
ATOM 1445 N N . VAL A 1 193 ? 11.289 13.795 -5.489 1.00 91.75 193 VAL A N 1
ATOM 1446 C CA . VAL A 1 193 ? 12.461 14.080 -4.640 1.00 91.75 193 VAL A CA 1
ATOM 1447 C C . VAL A 1 193 ? 12.213 15.344 -3.800 1.00 91.75 193 VAL A C 1
ATOM 1449 O O . VAL A 1 193 ? 11.813 16.364 -4.363 1.00 91.75 193 VAL A O 1
ATOM 1452 N N . PRO A 1 194 ? 12.481 15.329 -2.476 1.00 92.75 194 PRO A N 1
ATOM 1453 C CA . PRO A 1 194 ? 12.977 14.198 -1.682 1.00 92.75 194 PRO A CA 1
ATOM 1454 C C . PRO A 1 194 ? 11.906 13.118 -1.458 1.00 92.75 194 PRO A C 1
ATOM 1456 O O . PRO A 1 194 ? 10.739 13.447 -1.254 1.00 92.75 194 PRO A O 1
ATOM 1459 N N . LEU A 1 195 ? 12.322 11.842 -1.414 1.00 93.62 195 LEU A N 1
ATOM 1460 C CA . LEU A 1 195 ? 11.424 10.678 -1.287 1.00 93.62 195 LEU A CA 1
ATOM 1461 C C . LEU A 1 195 ? 10.461 10.780 -0.092 1.00 93.62 195 LEU A C 1
ATOM 1463 O O . LEU A 1 195 ? 9.298 10.403 -0.194 1.00 93.62 195 LEU A O 1
ATOM 1467 N N . SER A 1 196 ? 10.912 11.358 1.027 1.00 89.06 196 SER A N 1
ATOM 1468 C CA . SER A 1 196 ? 10.092 11.573 2.230 1.00 89.06 196 SER A CA 1
ATOM 1469 C C . SER A 1 196 ? 8.877 12.481 1.998 1.00 89.06 196 SER A C 1
ATOM 1471 O O . SER A 1 196 ? 7.858 12.349 2.681 1.00 89.06 196 SER A O 1
ATOM 1473 N N . ASN A 1 197 ? 8.999 13.409 1.047 1.00 91.62 197 ASN A N 1
ATOM 1474 C CA . ASN A 1 197 ? 7.978 14.395 0.705 1.00 91.62 197 ASN A CA 1
ATOM 1475 C C . ASN A 1 197 ? 7.243 14.032 -0.586 1.00 91.62 197 ASN A C 1
ATOM 1477 O O . ASN A 1 197 ? 6.372 14.790 -1.001 1.00 91.62 197 ASN A O 1
ATOM 1481 N N . SER A 1 198 ? 7.601 12.914 -1.221 1.00 93.81 198 SER A N 1
ATOM 1482 C CA . SER A 1 198 ? 6.890 12.435 -2.394 1.00 93.81 198 SER A CA 1
ATOM 1483 C C . SER A 1 198 ? 5.454 12.084 -2.036 1.00 93.81 198 SER A C 1
ATOM 1485 O O . SER A 1 198 ? 5.175 11.532 -0.964 1.00 93.81 198 SER A O 1
ATOM 1487 N N . ASP A 1 199 ? 4.557 12.356 -2.977 1.00 93.62 199 ASP A N 1
ATOM 1488 C CA . ASP A 1 199 ? 3.168 11.944 -2.883 1.00 93.62 199 ASP A CA 1
ATOM 1489 C C . ASP A 1 199 ? 3.019 10.431 -3.077 1.00 93.62 199 ASP A C 1
ATOM 1491 O O . ASP A 1 199 ? 2.023 9.877 -2.631 1.00 93.62 199 ASP A O 1
ATOM 1495 N N . TYR A 1 200 ? 3.984 9.732 -3.687 1.00 95.62 200 TYR A N 1
ATOM 1496 C CA . TYR A 1 200 ? 3.854 8.312 -4.028 1.00 95.62 200 TYR A CA 1
ATOM 1497 C C . TYR A 1 200 ? 4.171 7.363 -2.863 1.00 95.62 200 TYR A C 1
ATOM 1499 O O . TYR A 1 200 ? 5.131 7.550 -2.112 1.00 95.62 200 TYR A O 1
ATOM 1507 N N . LEU A 1 201 ? 3.39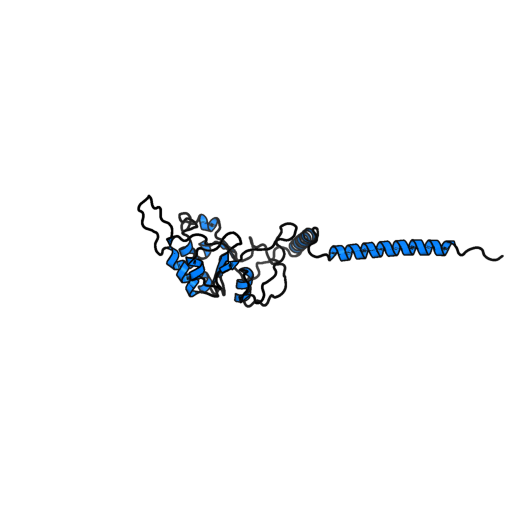1 6.282 -2.747 1.00 95.88 201 LEU A N 1
ATOM 1508 C CA . LEU A 1 201 ? 3.554 5.252 -1.715 1.00 95.88 201 LEU A CA 1
ATOM 1509 C C . LEU A 1 201 ? 4.905 4.545 -1.846 1.00 95.88 201 LEU A C 1
ATOM 1511 O O . LEU A 1 201 ? 5.604 4.365 -0.850 1.00 95.88 201 LEU A O 1
ATOM 1515 N N . ILE A 1 202 ? 5.282 4.181 -3.074 1.00 93.75 202 ILE A N 1
ATOM 1516 C CA . ILE A 1 202 ? 6.563 3.529 -3.366 1.00 93.75 202 ILE A CA 1
ATOM 1517 C C . ILE A 1 202 ? 7.748 4.386 -2.905 1.00 93.75 202 ILE A C 1
ATOM 1519 O O . ILE A 1 202 ? 8.668 3.867 -2.279 1.00 93.75 202 ILE A O 1
ATOM 1523 N N . ASP A 1 203 ? 7.693 5.700 -3.123 1.00 95.19 203 ASP A N 1
ATOM 1524 C CA . ASP A 1 203 ? 8.759 6.622 -2.731 1.00 95.19 203 ASP A CA 1
ATOM 1525 C C . ASP A 1 203 ? 8.856 6.754 -1.216 1.00 95.19 203 ASP A C 1
ATOM 1527 O O . ASP A 1 203 ? 9.953 6.724 -0.665 1.00 95.19 203 ASP A O 1
ATOM 1531 N N . ALA A 1 204 ? 7.716 6.837 -0.526 1.00 95.25 204 ALA A N 1
ATOM 1532 C CA . ALA A 1 204 ? 7.688 6.889 0.928 1.00 95.25 204 ALA A CA 1
ATOM 1533 C C . ALA A 1 204 ? 8.297 5.621 1.557 1.00 95.25 204 ALA A C 1
ATOM 1535 O O . ALA A 1 204 ? 9.078 5.719 2.506 1.00 95.25 204 ALA A O 1
ATOM 1536 N N . LEU A 1 205 ? 8.002 4.440 0.998 1.00 94.62 205 LEU A N 1
ATOM 1537 C CA . LEU A 1 205 ? 8.583 3.167 1.437 1.00 94.62 205 LEU A CA 1
ATOM 1538 C C . LEU A 1 205 ? 10.083 3.084 1.141 1.00 94.62 205 LEU A C 1
ATOM 1540 O O . LEU A 1 205 ? 10.857 2.709 2.020 1.00 94.62 205 LEU A O 1
ATOM 1544 N N . LEU A 1 206 ? 10.510 3.478 -0.062 1.00 92.94 206 LEU A N 1
ATOM 1545 C CA . LEU A 1 206 ? 11.926 3.541 -0.432 1.00 92.94 206 LEU A CA 1
ATOM 1546 C C . LEU A 1 206 ? 12.696 4.516 0.467 1.00 92.94 206 LEU A C 1
ATOM 1548 O O . LEU A 1 206 ? 13.773 4.181 0.957 1.00 92.94 206 LEU A O 1
ATOM 1552 N N . GLY A 1 207 ? 12.135 5.698 0.724 1.00 93.69 207 GLY A N 1
ATOM 1553 C CA . GLY A 1 207 ? 12.716 6.701 1.609 1.00 93.69 207 GLY A CA 1
ATOM 1554 C C . GLY A 1 207 ? 12.831 6.201 3.048 1.00 93.69 207 GLY A C 1
ATOM 1555 O O . GLY A 1 207 ? 13.878 6.369 3.671 1.00 93.69 207 GLY A O 1
ATOM 1556 N N . ALA A 1 208 ? 11.803 5.521 3.563 1.00 93.12 208 ALA A N 1
ATOM 1557 C CA . ALA A 1 208 ? 11.852 4.907 4.888 1.00 93.12 208 ALA A CA 1
ATOM 1558 C C . ALA A 1 208 ? 12.879 3.764 4.973 1.00 93.12 208 ALA A C 1
ATOM 1560 O O . ALA A 1 208 ? 13.512 3.589 6.011 1.00 93.12 208 ALA A O 1
ATOM 1561 N N . ALA A 1 209 ? 13.101 3.035 3.876 1.00 90.62 209 ALA A N 1
ATOM 1562 C CA . ALA A 1 209 ? 14.161 2.035 3.753 1.00 90.62 209 ALA A CA 1
ATOM 1563 C C . ALA A 1 209 ? 15.572 2.641 3.568 1.00 90.62 209 ALA A C 1
ATOM 1565 O O . ALA A 1 209 ? 16.543 1.896 3.445 1.00 90.62 209 ALA A O 1
ATOM 1566 N N . GLY A 1 210 ? 15.711 3.973 3.547 1.00 91.44 210 GLY A N 1
ATOM 1567 C CA . GLY A 1 210 ? 16.997 4.662 3.394 1.00 91.44 210 GLY A CA 1
ATOM 1568 C C . GLY A 1 210 ? 17.523 4.715 1.957 1.00 91.44 210 GLY A C 1
ATOM 1569 O O . GLY A 1 210 ? 18.704 4.986 1.746 1.00 91.44 210 GLY A O 1
ATOM 1570 N N . SER A 1 211 ? 16.668 4.455 0.965 1.00 90.81 211 SER A N 1
ATOM 1571 C CA . SER A 1 211 ? 17.022 4.565 -0.449 1.00 90.81 211 SER A CA 1
ATOM 1572 C C . SER A 1 211 ? 17.295 6.016 -0.852 1.00 90.81 211 SER A C 1
ATOM 1574 O O . SER A 1 211 ? 16.674 6.950 -0.346 1.00 90.81 211 SER A O 1
ATOM 1576 N N . THR A 1 212 ? 18.204 6.207 -1.806 1.00 90.12 212 THR A N 1
ATOM 1577 C CA . THR A 1 212 ? 18.589 7.520 -2.355 1.00 90.12 212 THR A CA 1
ATOM 1578 C C . THR A 1 212 ? 18.251 7.659 -3.838 1.00 90.12 212 THR A C 1
ATOM 1580 O O . THR A 1 212 ? 18.817 8.503 -4.531 1.00 90.12 212 THR A O 1
ATOM 1583 N N . VAL A 1 213 ? 17.331 6.832 -4.345 1.00 90.94 213 VAL A N 1
ATOM 1584 C CA . VAL A 1 213 ? 16.943 6.841 -5.759 1.00 90.94 213 VAL A CA 1
ATOM 1585 C C . VAL A 1 213 ? 16.326 8.191 -6.128 1.00 90.94 213 VAL A C 1
ATOM 1587 O O . VAL A 1 213 ? 15.288 8.581 -5.599 1.00 90.94 213 VAL A O 1
ATOM 1590 N N . SER A 1 214 ? 16.988 8.907 -7.035 1.00 92.19 214 SER A N 1
ATOM 1591 C CA . SER A 1 214 ? 16.607 10.255 -7.473 1.00 92.19 214 SER A CA 1
ATOM 1592 C C . SER A 1 214 ? 16.296 10.352 -8.965 1.00 92.19 214 SER A C 1
ATOM 1594 O O . SER A 1 214 ? 15.810 11.380 -9.426 1.00 92.19 214 SER A O 1
ATOM 1596 N N . GLU A 1 215 ? 16.606 9.308 -9.728 1.00 92.62 215 GLU A N 1
ATOM 1597 C CA . GLU A 1 215 ? 16.396 9.251 -11.173 1.00 92.62 215 GLU A CA 1
ATOM 1598 C C . GLU A 1 215 ? 15.271 8.276 -11.510 1.00 92.62 215 GLU A C 1
ATOM 1600 O O . GLU A 1 215 ? 14.929 7.402 -10.712 1.00 92.62 215 GLU A O 1
ATOM 1605 N N . SER A 1 216 ? 14.687 8.423 -12.702 1.00 90.81 216 SER A N 1
ATOM 1606 C CA . SER A 1 216 ? 13.703 7.457 -13.183 1.00 90.81 216 SER A CA 1
ATOM 1607 C C . SER A 1 216 ? 14.350 6.086 -13.355 1.00 90.81 216 SER A C 1
ATOM 1609 O O . SER A 1 216 ? 15.453 5.964 -13.890 1.00 90.81 216 SER A O 1
ATOM 1611 N N . PHE A 1 217 ? 13.647 5.053 -12.906 1.00 89.19 217 PHE A N 1
ATOM 1612 C CA . PHE A 1 217 ? 14.115 3.680 -12.960 1.00 89.19 217 PHE A CA 1
ATOM 1613 C C . PHE A 1 217 ? 13.001 2.754 -13.420 1.00 89.19 217 PHE A C 1
ATOM 1615 O O . PHE A 1 217 ? 11.814 3.017 -13.227 1.00 89.19 217 PHE A O 1
ATOM 1622 N N . MET A 1 218 ? 13.408 1.638 -14.009 1.00 87.31 218 MET A N 1
ATOM 1623 C CA . MET A 1 218 ? 12.516 0.530 -14.302 1.00 87.31 218 MET A CA 1
ATOM 1624 C C . MET A 1 218 ? 12.595 -0.465 -13.139 1.00 87.31 218 MET A C 1
ATOM 1626 O O . MET A 1 218 ? 13.684 -0.991 -12.887 1.00 87.31 218 MET A O 1
ATOM 1630 N N . PRO A 1 219 ? 11.501 -0.713 -12.392 1.00 81.12 219 PRO A N 1
ATOM 1631 C CA . PRO A 1 219 ? 11.492 -1.728 -11.351 1.00 81.12 219 PRO A CA 1
ATOM 1632 C C . PRO A 1 219 ? 11.578 -3.104 -12.012 1.00 81.12 219 PRO A C 1
ATOM 1634 O O . PRO A 1 219 ? 10.604 -3.622 -12.553 1.00 81.12 219 PRO A O 1
ATOM 1637 N N . ILE A 1 220 ? 12.772 -3.693 -11.993 1.00 76.06 220 ILE A N 1
ATOM 1638 C CA . ILE A 1 220 ? 13.006 -5.035 -12.520 1.00 76.06 220 ILE A CA 1
ATOM 1639 C C . ILE A 1 220 ? 12.993 -5.994 -11.335 1.00 76.06 220 ILE A C 1
ATOM 1641 O O . ILE A 1 220 ? 13.964 -6.009 -10.574 1.00 76.06 220 ILE A O 1
ATOM 1645 N N . PRO A 1 221 ? 11.939 -6.802 -11.158 1.00 68.56 221 PRO A N 1
ATOM 1646 C CA . PRO A 1 221 ? 11.953 -7.800 -10.109 1.00 68.56 221 PRO A CA 1
ATOM 1647 C C . PRO A 1 221 ? 13.018 -8.853 -10.448 1.00 68.56 221 PRO A C 1
ATOM 1649 O O . PRO A 1 221 ? 13.088 -9.346 -11.576 1.00 68.56 221 PRO A O 1
ATOM 1652 N N . GLU A 1 222 ? 13.878 -9.184 -9.484 1.00 66.81 222 GLU A N 1
ATOM 1653 C CA . GLU A 1 222 ? 14.913 -10.209 -9.686 1.00 66.81 222 GLU A CA 1
ATOM 1654 C C . GLU A 1 222 ? 14.302 -11.594 -9.909 1.00 66.81 222 GLU A C 1
ATOM 1656 O O . GLU A 1 222 ? 14.850 -12.397 -10.660 1.00 66.81 222 GLU A O 1
ATOM 1661 N N . ASN A 1 223 ? 13.131 -11.829 -9.314 1.00 65.31 223 ASN A N 1
ATOM 1662 C CA . ASN A 1 223 ? 12.363 -13.057 -9.417 1.00 65.31 223 ASN A CA 1
ATOM 1663 C C . ASN A 1 223 ? 10.884 -12.755 -9.685 1.00 65.31 223 ASN A C 1
ATOM 1665 O O . ASN A 1 223 ? 10.394 -11.671 -9.379 1.00 65.31 223 ASN A O 1
ATOM 1669 N N . ARG A 1 224 ? 10.127 -13.729 -10.203 1.00 64.38 224 ARG A N 1
ATOM 1670 C CA . ARG A 1 224 ? 8.669 -13.577 -10.330 1.00 64.38 224 ARG A CA 1
ATOM 1671 C C . ARG A 1 224 ? 8.041 -13.371 -8.942 1.00 64.38 224 ARG A C 1
ATOM 1673 O O . ARG A 1 224 ? 8.155 -14.234 -8.073 1.00 64.38 224 ARG A O 1
ATOM 1680 N N . LEU A 1 225 ? 7.344 -12.243 -8.775 1.00 59.69 225 LEU A N 1
ATOM 1681 C CA . LEU A 1 225 ? 6.671 -11.826 -7.534 1.00 59.69 225 LEU A CA 1
ATOM 1682 C C . LEU A 1 225 ? 5.761 -12.914 -6.947 1.00 59.69 225 LEU A C 1
ATOM 1684 O O . LEU A 1 225 ? 5.762 -13.117 -5.742 1.00 59.69 225 LEU A O 1
ATOM 1688 N N . ALA A 1 226 ? 5.046 -13.652 -7.801 1.00 55.12 226 ALA A N 1
ATOM 1689 C CA . ALA A 1 226 ? 4.101 -14.688 -7.383 1.00 55.12 226 ALA A CA 1
ATOM 1690 C C . ALA A 1 226 ? 4.746 -16.022 -6.958 1.00 55.12 226 ALA A C 1
ATOM 1692 O O . ALA A 1 226 ? 4.027 -16.928 -6.552 1.00 55.12 226 ALA A O 1
ATOM 1693 N N . THR A 1 227 ? 6.066 -16.191 -7.103 1.00 58.00 227 THR A N 1
ATOM 1694 C CA . THR A 1 227 ? 6.718 -17.487 -6.843 1.00 58.00 227 THR A CA 1
ATOM 1695 C C . THR A 1 227 ? 7.909 -17.427 -5.892 1.00 58.00 227 THR A C 1
ATOM 1697 O O . THR A 1 227 ? 8.296 -18.479 -5.396 1.00 58.00 227 THR A O 1
ATOM 1700 N N . LEU A 1 228 ? 8.553 -16.265 -5.697 1.00 57.62 228 LEU A N 1
ATOM 1701 C CA . LEU A 1 228 ? 9.914 -16.234 -5.128 1.00 57.62 228 LEU A CA 1
ATOM 1702 C C . LEU A 1 228 ? 10.313 -14.979 -4.328 1.00 57.62 228 LEU A C 1
ATOM 1704 O O . LEU A 1 228 ? 11.370 -14.996 -3.704 1.00 57.62 228 LEU A O 1
ATOM 1708 N N . LEU A 1 229 ? 9.538 -13.892 -4.323 1.00 61.22 229 LEU A N 1
ATOM 1709 C CA . LEU A 1 229 ? 9.703 -12.898 -3.248 1.00 61.22 229 LEU A CA 1
ATOM 1710 C C . LEU A 1 229 ? 9.028 -13.466 -1.992 1.00 61.22 229 LEU A C 1
ATOM 1712 O O . LEU A 1 229 ? 8.160 -14.322 -2.170 1.00 61.22 229 LEU A O 1
ATOM 1716 N N . PRO A 1 230 ? 9.400 -13.083 -0.752 1.00 72.06 230 PRO A N 1
ATOM 1717 C CA . PRO A 1 230 ? 8.669 -13.547 0.418 1.00 72.06 230 PRO A CA 1
ATOM 1718 C C . PRO A 1 230 ? 7.252 -12.966 0.349 1.00 72.06 230 PRO A C 1
ATOM 1720 O O . PRO A 1 230 ? 6.979 -11.848 0.788 1.00 72.06 230 PRO A O 1
ATOM 1723 N N . TYR A 1 231 ? 6.392 -13.722 -0.325 1.00 84.75 231 TYR A N 1
ATOM 1724 C CA . TYR A 1 231 ? 4.968 -13.542 -0.441 1.00 84.75 231 TYR A CA 1
ATOM 1725 C C . TYR A 1 231 ? 4.356 -14.356 0.682 1.00 84.75 231 TYR A C 1
ATOM 1727 O O . TYR A 1 231 ? 4.578 -15.564 0.768 1.00 84.75 231 TYR A O 1
ATOM 1735 N N . LEU A 1 232 ? 3.627 -13.674 1.548 1.00 89.25 232 LEU A N 1
ATOM 1736 C CA . LEU A 1 232 ? 2.898 -14.287 2.641 1.00 89.25 232 LEU A CA 1
ATOM 1737 C C . LEU A 1 232 ? 1.424 -13.979 2.443 1.00 89.25 232 LEU A C 1
ATOM 1739 O O . LEU A 1 232 ? 1.057 -12.876 2.029 1.00 89.25 232 LEU A O 1
ATOM 1743 N N . SER A 1 233 ? 0.574 -14.938 2.761 1.00 91.94 233 SER A N 1
ATOM 1744 C CA . SER A 1 233 ? -0.845 -14.661 2.935 1.00 91.94 233 SER A CA 1
ATOM 1745 C C . SER A 1 233 ? -0.997 -13.833 4.214 1.00 91.94 233 SER A C 1
ATOM 1747 O O . SER A 1 233 ? -0.230 -13.999 5.162 1.00 91.94 233 SER A O 1
ATOM 1749 N N . LEU A 1 234 ? -1.987 -12.943 4.293 1.00 94.25 234 LEU A N 1
ATOM 1750 C CA . LEU A 1 234 ? -2.275 -12.196 5.522 1.00 94.25 234 LEU A CA 1
ATOM 1751 C C . LEU A 1 234 ? -2.466 -13.139 6.720 1.00 94.25 234 LEU A C 1
ATOM 1753 O O . LEU A 1 234 ? -2.077 -12.797 7.831 1.00 94.25 234 LEU A O 1
ATOM 1757 N N . ILE A 1 235 ? -3.026 -14.331 6.496 1.00 94.44 235 ILE A N 1
ATOM 1758 C CA . ILE A 1 235 ? -3.194 -15.332 7.554 1.00 94.44 235 ILE A CA 1
ATOM 1759 C C . ILE A 1 235 ? -1.868 -15.897 8.090 1.00 94.44 235 ILE A C 1
ATOM 1761 O O . ILE A 1 235 ? -1.830 -16.328 9.234 1.00 94.44 235 ILE A O 1
ATOM 1765 N N . ASP A 1 236 ? -0.777 -15.840 7.321 1.00 91.81 236 ASP A N 1
ATOM 1766 C CA . ASP A 1 236 ? 0.539 -16.343 7.745 1.00 91.81 236 ASP A CA 1
ATOM 1767 C C . ASP A 1 236 ? 1.246 -15.392 8.731 1.00 91.81 236 ASP A C 1
ATOM 1769 O O . ASP A 1 236 ? 2.243 -15.763 9.352 1.00 91.81 236 ASP A O 1
ATOM 1773 N N . VAL A 1 237 ? 0.756 -14.152 8.859 1.00 91.25 237 VAL A N 1
ATOM 1774 C CA . VAL A 1 237 ? 1.313 -13.107 9.740 1.00 91.25 237 VAL A CA 1
ATOM 1775 C C . VAL A 1 237 ? 0.372 -12.722 10.890 1.00 91.25 237 VAL A C 1
ATOM 1777 O O . VAL A 1 237 ? 0.626 -11.737 11.589 1.00 91.25 237 VAL A O 1
ATOM 1780 N N . LEU A 1 238 ? -0.720 -13.471 11.057 1.00 88.06 238 LEU A N 1
ATOM 1781 C CA . LEU A 1 238 ? -1.763 -13.299 12.074 1.00 88.06 238 LEU A CA 1
ATOM 1782 C C . LEU A 1 238 ? -1.700 -14.388 13.144 1.00 88.06 238 LEU A C 1
ATOM 1784 O O . LEU A 1 238 ? -2.190 -14.096 14.260 1.00 88.06 238 LEU A O 1
#

Sequence (238 aa):
MTSDRPFADAALGRKQLVILIAIAAMLAGTVTGLTAKKAIWEGWVTDQLFQVRAILRGPQEAAASPVAVIGLDQTSLDSERLSSLPRVLMTPVLAEAGQAILDAGAVALGFDFVFAYSADTFVDPSSGEKRLLDYDQPFKRFLFKNRGRIFVAHTEVGVPHRSFSGAAGAGGVRSVQVVPDSDGVVRWHTPGVPLSNSDYLIDALLGAAGSTVSESFMPIPENRLATLLPYLSLIDVL

Solvent-accessible surface area (backbone atoms only — not comparable to full-atom values): 13856 Å² total; per-residue (Å²): 143,86,85,90,83,82,66,67,62,61,54,51,53,50,52,51,50,51,52,51,51,51,51,50,50,51,52,48,51,48,52,52,57,75,66,42,82,91,40,88,63,50,59,58,54,52,54,49,51,50,52,52,50,51,65,74,64,51,92,66,79,64,65,90,60,99,58,73,48,69,37,91,38,70,74,24,46,68,29,88,87,35,54,83,53,58,77,68,68,39,45,42,58,53,29,50,30,51,47,48,45,45,72,75,64,47,74,53,49,73,42,95,54,58,51,57,62,57,42,48,71,48,61,55,92,86,73,75,58,80,54,40,67,68,56,41,43,56,26,35,50,47,35,46,77,37,49,81,32,40,36,39,19,24,51,97,90,44,54,40,25,68,68,52,44,62,28,23,34,92,81,7,59,19,31,68,74,77,64,50,47,100,86,67,50,72,57,60,48,72,55,45,80,60,28,79,75,25,61,37,38,69,30,37,50,39,32,56,70,67,51,81,80,72,61,71,43,61,86,72,71,92,51,60,65,94,80,42,45,56,63,38,44,46,60,78,56,102

Foldseek 3Di:
DDDDDDPPVVVVVVVVVVVVVVVVCVVVCVVCVQPDPLDPCVVVVVVVVVVVVPVVVDDDAQDQDLDEAADLDPVVCPDPVRVPPDPLLCLLLCLQLVVLCVVVPNLAEEDPDAQQDHQQPDDDPVPPDDRPHCSNVSNLQSLQVQALRAAYEDEPVGHHDPSNCVSNDPQRYAYCDADAGPVRHGFKDAADPPLSPTRHPVSSSCVSVVHPDHGMDGPDPPDDPVPHHNYHYSVRSD

pLDDT: mean 85.3, std 13.01, range [43.28, 98.5]

Secondary structure (DSSP, 8-state):
-----SSHHHHHHHHHHHHHHHHHHHHHHHHHHHT-TT-HHHHHHHHHHHHHHHHHH-S------S--EEE--HHHHTSTTTTTS-GGG-HHHHHHHHHHHHHTT-S-EEE-S-----GGG---TTT-PPP-TTTTHHHHHHHHHTBTTEEEEE-SS----HHHHHHH-TTTEEE------TTS----B---SSGGG-SBHHHHHHHHTT----S-B----SS-HHHHS-EEEGGGG-

Radius of gyration: 28.35 Å; Cα contacts (8 Å, |Δi|>4): 286; chains: 1; bounding box: 81×35×98 Å

Nearest PDB structures (foldseek):
  5xw5-assembly2_B  TM=4.133E-01  e=7.371E+00  Saccharomyces cerevisiae S288C
  5ip3-assembly1_B  TM=1.816E-01  e=2.911E+00  Orthotospovirus tomatomaculae